Protein AF-A0A3R8V0K8-F1 (afdb_monomer)

Secondary structure (DSSP, 8-state):
-----------------------------------------------HHHHHHHHHHHHHHHHHHHHHHHHHHHHHHHHHHHHHHHHHHHHHHHHHHHHHHHHHHHHHHHHHHHHHHHHHHHHHHHHHHHHHHHHHHHHHHH-TTHHHHHHH-GGGHHHHHHHHHHHHHHHHHHHHHHHHHHHHHHHHHHHHHHHHHHHHHHHHHHHHHHHHHHHHHHHHHHHHHHHHHHHHHHHHHHHHHHHHHHHHHHHHHHHHHHHHHHHHHHHHHHHHHHHHHHHHHHHHHHHHHHHHTT-PPPPP-PPPPPPP-

Sequence (309 aa):
MRANAFSSRRDNECIAVQGAKSRGPMRVLALVVATALLLPAPLPAQTSKETERKLQKLRSELKGVAQERRTLEGQRGQASRQLREADEKVARTGRVLAQTETALQAETRALEEAQQRRAELEKGLKQQREELASLLQAAYRIGNHAPLKLLLSQDRVADANRSLAYHRYLQRERARRIGSLTADLTELQSLEAQITERRQALEGTRQQQKQQASELAKDRRDRAATVASLDQRYKDRSEREKALGQDAKALETLLANLRAAAARAEAERRAAARKAAVEKAAAEKAEREAAASGTKPPPRPTKVPPKVA

Structure (mmCIF, N/CA/C/O backbone):
data_AF-A0A3R8V0K8-F1
#
_entry.id   AF-A0A3R8V0K8-F1
#
loop_
_atom_site.group_PDB
_atom_site.id
_atom_site.type_symbol
_atom_site.label_atom_id
_atom_site.label_alt_id
_atom_site.label_comp_id
_atom_site.label_asym_id
_atom_site.label_entity_id
_atom_site.label_seq_id
_atom_site.pdbx_PDB_ins_code
_atom_site.Cartn_x
_atom_site.Cartn_y
_atom_site.Cartn_z
_atom_site.occupancy
_atom_site.B_iso_or_equiv
_atom_site.auth_seq_id
_atom_site.auth_comp_id
_atom_site.auth_asym_id
_atom_site.auth_atom_id
_atom_site.pdbx_PDB_model_num
ATOM 1 N N . MET A 1 1 ? -5.602 20.221 -31.451 1.00 47.91 1 MET A N 1
ATOM 2 C CA . MET A 1 1 ? -5.236 20.646 -30.084 1.00 47.91 1 MET A CA 1
ATOM 3 C C . MET A 1 1 ? -6.513 21.008 -29.343 1.00 47.91 1 MET A C 1
ATOM 5 O O . MET A 1 1 ? -7.117 22.026 -29.637 1.00 47.91 1 MET A O 1
ATOM 9 N N . ARG A 1 2 ? -6.993 20.098 -28.490 1.00 40.50 2 ARG A N 1
ATOM 10 C CA . ARG A 1 2 ? -8.171 20.280 -27.633 1.00 40.50 2 ARG A CA 1
ATOM 11 C C . ARG A 1 2 ? -7.667 20.723 -26.262 1.00 40.50 2 ARG A C 1
ATOM 13 O O . ARG A 1 2 ? -6.908 19.976 -25.656 1.00 40.50 2 ARG A O 1
ATOM 20 N N . ALA A 1 3 ? -8.081 21.894 -25.790 1.00 49.28 3 ALA A N 1
ATOM 21 C CA . ALA A 1 3 ? -7.857 22.325 -24.416 1.00 49.28 3 ALA A CA 1
ATOM 22 C C . ALA A 1 3 ? -9.215 22.613 -23.769 1.00 49.28 3 ALA A C 1
ATOM 24 O O . ALA A 1 3 ? -9.859 23.621 -24.039 1.00 49.28 3 ALA A O 1
ATOM 25 N N . ASN A 1 4 ? -9.642 21.656 -22.947 1.00 41.09 4 ASN A N 1
ATOM 26 C CA . ASN A 1 4 ? -10.623 21.840 -21.891 1.00 41.09 4 ASN A CA 1
ATOM 27 C C . ASN A 1 4 ? -9.990 22.688 -20.780 1.00 41.09 4 ASN A C 1
ATOM 29 O O . ASN A 1 4 ? -8.914 22.339 -20.301 1.00 41.09 4 ASN A O 1
ATOM 33 N N . ALA A 1 5 ? -10.688 23.717 -20.309 1.00 47.91 5 ALA A N 1
ATOM 34 C CA . ALA A 1 5 ? -10.513 24.246 -18.958 1.00 47.91 5 ALA A CA 1
ATOM 35 C C . ALA A 1 5 ? -11.853 24.826 -18.489 1.00 47.91 5 ALA A C 1
ATOM 37 O O . ALA A 1 5 ? -12.186 25.986 -18.716 1.00 47.91 5 ALA A O 1
ATOM 38 N N . PHE A 1 6 ? -12.653 23.945 -17.895 1.00 40.47 6 PHE A N 1
ATOM 39 C CA . PHE A 1 6 ? -13.917 24.241 -17.240 1.00 40.47 6 PHE A CA 1
ATOM 40 C C . PHE A 1 6 ? -13.638 24.632 -15.776 1.00 40.47 6 PHE A C 1
ATOM 42 O O . PHE A 1 6 ? -12.930 23.917 -15.074 1.00 40.47 6 PHE A O 1
ATOM 49 N N . SER A 1 7 ? -14.231 25.755 -15.360 1.00 39.44 7 SER A N 1
ATOM 50 C CA . SER A 1 7 ? -14.720 26.118 -14.016 1.00 39.44 7 SER A CA 1
ATOM 51 C C . SER A 1 7 ? -13.832 25.947 -12.767 1.00 39.44 7 SER A C 1
ATOM 53 O O . SER A 1 7 ? -13.569 24.835 -12.324 1.00 39.44 7 SER A O 1
ATOM 55 N N . SER A 1 8 ? -13.639 27.043 -12.022 1.00 41.84 8 SER A N 1
ATOM 56 C CA . SER A 1 8 ? -14.423 27.249 -10.788 1.00 41.84 8 SER A CA 1
ATOM 57 C C . SER A 1 8 ? -14.318 28.698 -10.303 1.00 41.84 8 SER A C 1
ATOM 59 O O . SER A 1 8 ? -13.387 29.088 -9.606 1.00 41.84 8 SER A O 1
ATOM 61 N N . ARG A 1 9 ? -15.341 29.468 -10.669 1.00 42.41 9 ARG A N 1
ATOM 62 C CA . ARG A 1 9 ? -15.742 30.752 -10.091 1.00 42.41 9 ARG A CA 1
ATOM 63 C C . ARG A 1 9 ? -16.408 30.456 -8.739 1.00 42.41 9 ARG A C 1
ATOM 65 O O . ARG A 1 9 ? -17.312 29.623 -8.696 1.00 42.41 9 ARG A O 1
ATOM 72 N N . ARG A 1 10 ? -15.969 31.087 -7.652 1.00 46.59 10 ARG A N 1
ATOM 73 C CA . ARG A 1 10 ? -16.726 31.159 -6.391 1.00 46.59 10 ARG A CA 1
ATOM 74 C C . ARG A 1 10 ? -16.654 32.584 -5.867 1.00 46.59 10 ARG A C 1
ATOM 76 O O . ARG A 1 10 ? -15.848 32.898 -5.001 1.00 46.59 10 ARG A O 1
ATOM 83 N N . ASP A 1 11 ? -17.517 33.398 -6.451 1.00 37.94 11 ASP A N 1
ATOM 84 C CA . ASP A 1 11 ? -18.135 34.534 -5.786 1.00 37.94 11 ASP A CA 1
ATOM 85 C C . ASP A 1 11 ? -19.389 34.005 -5.064 1.00 37.94 11 ASP A C 1
ATOM 87 O O . ASP A 1 11 ? -20.036 33.086 -5.577 1.00 37.94 11 ASP A O 1
ATOM 91 N N . ASN A 1 12 ? -19.650 34.538 -3.867 1.00 44.31 12 ASN A N 1
ATOM 92 C CA . ASN A 1 12 ? -20.907 34.602 -3.096 1.00 44.31 12 ASN A CA 1
ATOM 93 C C . ASN A 1 12 ? -20.560 34.449 -1.608 1.00 44.31 12 ASN A C 1
ATOM 95 O O . ASN A 1 12 ? -20.253 33.361 -1.130 1.00 44.31 12 ASN A O 1
ATOM 99 N N . GLU A 1 13 ? -20.306 35.542 -0.903 1.00 45.22 13 GLU A N 1
ATOM 100 C CA . GLU A 1 13 ? -21.236 36.580 -0.432 1.00 45.22 13 GLU A CA 1
ATOM 101 C C . GLU A 1 13 ? -21.625 36.367 1.031 1.00 45.22 13 GLU A C 1
ATOM 103 O O . GLU A 1 13 ? -22.148 35.342 1.466 1.00 45.22 13 GLU A O 1
ATOM 108 N N . CYS A 1 14 ? -21.290 37.416 1.770 1.00 38.12 14 CYS A N 1
ATOM 109 C CA . CYS A 1 14 ? -21.625 37.738 3.132 1.00 38.12 14 CYS A CA 1
ATOM 110 C C . CYS A 1 14 ? -23.131 37.648 3.395 1.00 38.12 14 CYS A C 1
ATOM 112 O O . CYS A 1 14 ? -23.926 38.279 2.707 1.00 38.12 14 CYS A O 1
ATOM 114 N N . ILE A 1 15 ? -23.507 36.999 4.495 1.00 43.12 15 ILE A N 1
ATOM 115 C CA . ILE A 1 15 ? -24.744 37.333 5.200 1.00 43.12 15 ILE A CA 1
ATOM 116 C C . ILE A 1 15 ? -24.348 37.806 6.592 1.00 43.12 15 ILE A C 1
ATOM 118 O O . ILE A 1 15 ? -24.035 37.028 7.491 1.00 43.12 15 ILE A O 1
ATOM 122 N N . ALA A 1 16 ? -24.326 39.129 6.724 1.00 35.66 16 ALA A N 1
ATOM 123 C CA . ALA A 1 16 ? -24.410 39.827 7.987 1.00 35.66 16 ALA A CA 1
ATOM 124 C C . ALA A 1 16 ? -25.879 39.845 8.425 1.00 35.66 16 ALA A C 1
ATOM 126 O O . ALA A 1 16 ? -26.747 40.247 7.654 1.00 35.66 16 ALA A O 1
ATOM 127 N N . VAL A 1 17 ? -26.152 39.473 9.675 1.00 41.03 17 VAL A N 1
ATOM 128 C CA . VAL A 1 17 ? -27.376 39.886 10.368 1.00 41.03 17 VAL A CA 1
ATOM 129 C C . VAL A 1 17 ? -26.967 40.513 11.693 1.00 41.03 17 VAL A C 1
ATOM 131 O O . VAL A 1 17 ? -26.536 39.847 12.632 1.00 41.03 17 VAL A O 1
ATOM 134 N N . GLN A 1 18 ? -27.063 41.839 11.709 1.00 35.78 18 GLN A N 1
ATOM 135 C CA . GLN A 1 18 ? -27.137 42.688 12.890 1.00 35.78 18 GLN A CA 1
ATOM 136 C C . GLN A 1 18 ? -28.581 42.715 13.418 1.00 35.78 18 GLN A C 1
ATOM 138 O O . GLN A 1 18 ? -29.528 42.588 12.647 1.00 35.78 18 GLN A O 1
ATOM 143 N N . GLY A 1 19 ? -28.738 42.993 14.715 1.00 34.75 19 GLY A N 1
ATOM 144 C CA . GLY A 1 19 ? -30.005 43.420 15.329 1.00 34.75 19 GLY A CA 1
ATOM 145 C C . GLY A 1 19 ? -30.086 43.014 16.802 1.00 34.75 19 GLY A C 1
ATOM 146 O O . GLY A 1 19 ? -30.449 41.890 17.106 1.00 34.75 19 GLY A O 1
ATOM 147 N N . ALA A 1 20 ? -29.532 43.815 17.719 1.00 36.44 20 ALA A N 1
ATOM 148 C CA . ALA A 1 20 ? -30.264 44.792 18.553 1.00 36.44 20 ALA A CA 1
ATOM 149 C C . ALA A 1 20 ? -30.964 44.127 19.770 1.00 36.44 20 ALA A C 1
ATOM 151 O O . ALA A 1 20 ? -31.876 43.338 19.605 1.00 36.44 20 ALA A O 1
ATOM 152 N N . LYS A 1 21 ? -30.468 44.235 21.014 1.00 38.03 21 LYS A N 1
ATOM 153 C CA . LYS A 1 21 ? -30.382 45.393 21.940 1.00 38.03 21 LYS A CA 1
ATOM 154 C C . LYS A 1 21 ? -31.712 45.720 22.651 1.00 38.03 21 LYS A C 1
ATOM 156 O O . LYS A 1 21 ? -32.529 46.444 22.106 1.00 38.03 21 LYS A O 1
ATOM 161 N N . SER A 1 22 ? -31.815 45.326 23.926 1.00 39.19 22 SER A N 1
ATOM 162 C CA . SER A 1 22 ? -32.569 46.004 25.012 1.00 39.19 22 SER A CA 1
ATOM 163 C C . SER A 1 22 ? -32.186 45.335 26.351 1.00 39.19 22 SER A C 1
ATOM 165 O O . SER A 1 22 ? -32.455 44.155 26.527 1.00 39.19 22 SER A O 1
ATOM 167 N N . ARG A 1 23 ? -31.318 45.875 27.222 1.00 39.22 23 ARG A N 1
ATOM 168 C CA . ARG A 1 23 ? -31.439 47.017 28.164 1.00 39.22 23 ARG A CA 1
ATOM 169 C C . ARG A 1 23 ? -32.596 46.937 29.186 1.00 39.22 23 ARG A C 1
ATOM 171 O O . ARG A 1 23 ? -33.632 47.537 28.953 1.00 39.22 23 ARG A O 1
ATOM 178 N N . GLY A 1 24 ? -32.282 46.325 30.342 1.00 38.12 24 GLY A N 1
ATOM 179 C CA . GLY A 1 24 ? -32.645 46.704 31.733 1.00 38.12 24 GL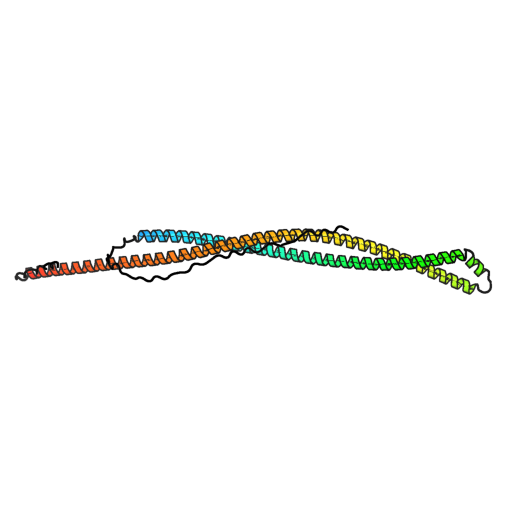Y A CA 1
ATOM 180 C C . GLY A 1 24 ? -34.117 46.613 32.182 1.00 38.12 24 GLY A C 1
ATOM 181 O O . GLY A 1 24 ? -34.979 46.411 31.338 1.00 38.12 24 GLY A O 1
ATOM 182 N N . PRO A 1 25 ? -34.446 46.827 33.483 1.00 51.69 25 PRO A N 1
ATOM 183 C CA . PRO A 1 25 ? -33.576 47.085 34.638 1.00 51.69 25 PRO A CA 1
ATOM 184 C C . PRO A 1 25 ? -33.879 46.243 35.911 1.00 51.69 25 PRO A C 1
ATOM 186 O O . PRO A 1 25 ? -34.908 45.597 36.073 1.00 51.69 25 PRO A O 1
ATOM 189 N N . MET A 1 26 ? -32.932 46.343 36.842 1.00 47.62 26 MET A N 1
ATOM 190 C CA . MET A 1 26 ? -32.982 46.113 38.290 1.00 47.62 26 MET A CA 1
ATOM 191 C C . MET A 1 26 ? -34.331 46.444 38.969 1.00 47.62 26 MET A C 1
ATOM 193 O O . MET A 1 26 ? -34.807 47.571 38.846 1.00 47.62 26 MET A O 1
ATOM 197 N N . ARG A 1 27 ? -34.869 45.526 39.791 1.00 44.75 27 ARG A N 1
ATOM 198 C CA . ARG A 1 27 ? -35.704 45.852 40.967 1.00 44.75 27 ARG A CA 1
ATOM 199 C C . ARG A 1 27 ? -35.477 44.862 42.112 1.00 44.75 27 ARG A C 1
ATOM 201 O O . ARG A 1 27 ? -35.855 43.699 42.046 1.00 44.75 27 ARG A O 1
ATOM 208 N N . VAL A 1 28 ? -34.867 45.393 43.165 1.00 42.00 28 VAL A N 1
ATOM 209 C CA . VAL A 1 28 ? -34.943 44.928 44.550 1.00 42.00 28 VAL A CA 1
ATOM 210 C C . VAL A 1 28 ? -36.328 45.300 45.086 1.00 42.00 28 VAL A C 1
ATOM 212 O O . VAL A 1 28 ? -36.711 46.462 44.968 1.00 42.00 28 VAL A O 1
ATOM 215 N N . LEU A 1 29 ? -37.052 44.362 45.702 1.00 43.50 29 LEU A N 1
ATOM 216 C CA . LEU A 1 29 ? -37.959 44.669 46.813 1.00 43.50 29 LEU A CA 1
ATOM 217 C C . LEU A 1 29 ? -38.226 43.407 47.646 1.00 43.50 29 LEU A C 1
ATOM 219 O O . LEU A 1 29 ? -38.739 42.406 47.152 1.00 43.50 29 LEU A O 1
ATOM 223 N N . ALA A 1 30 ? -37.848 43.487 48.916 1.00 37.78 30 ALA A N 1
ATOM 224 C CA . ALA A 1 30 ? -38.245 42.593 49.990 1.00 37.78 30 ALA A CA 1
ATOM 225 C C . ALA A 1 30 ? -39.734 42.772 50.339 1.00 37.78 30 ALA A C 1
ATOM 227 O O . ALA A 1 30 ? -40.210 43.899 50.254 1.00 37.78 30 ALA A O 1
ATOM 228 N N . LEU A 1 31 ? -40.418 41.715 50.805 1.00 37.16 31 LEU A N 1
ATOM 229 C CA . LEU A 1 31 ? -41.155 41.690 52.086 1.00 37.16 31 LEU A CA 1
ATOM 230 C C . LEU A 1 31 ? -41.825 40.314 52.328 1.00 37.16 31 LEU A C 1
ATOM 232 O O . LEU A 1 31 ? -42.700 39.895 51.582 1.00 37.16 31 LEU A O 1
ATOM 236 N N . VAL A 1 32 ? -41.379 39.641 53.392 1.00 43.56 32 VAL A N 1
ATOM 237 C CA . VAL A 1 32 ? -42.158 38.931 54.430 1.00 43.56 32 VAL A CA 1
ATOM 238 C C . VAL A 1 32 ? -43.537 38.362 54.054 1.00 43.56 32 VAL A C 1
ATOM 240 O O . VAL A 1 32 ? -44.495 39.121 53.996 1.00 43.56 32 VAL A O 1
ATOM 243 N N . VAL A 1 33 ? -43.673 37.025 54.044 1.00 43.28 33 VAL A N 1
ATOM 244 C CA . VAL A 1 33 ? -44.849 36.322 54.606 1.00 43.28 33 VAL A CA 1
ATOM 245 C C . VAL A 1 33 ? -44.428 34.974 55.220 1.00 43.28 33 VAL A C 1
ATOM 247 O O . VAL A 1 33 ? -43.978 34.066 54.532 1.00 43.28 33 VAL A O 1
ATOM 250 N N . ALA A 1 34 ? -44.631 34.893 56.536 1.00 42.19 34 ALA A N 1
ATOM 251 C CA . ALA A 1 34 ? -44.992 33.722 57.339 1.00 42.19 34 ALA A CA 1
ATOM 252 C C . ALA A 1 34 ? -44.055 32.500 57.386 1.00 42.19 34 ALA A C 1
ATOM 254 O O . ALA A 1 34 ? -44.262 31.467 56.755 1.00 42.19 34 ALA A O 1
ATOM 255 N N . THR A 1 35 ? -43.160 32.552 58.371 1.00 48.50 35 THR A N 1
ATOM 256 C CA . THR A 1 35 ? -43.052 31.490 59.379 1.00 48.50 35 THR A CA 1
ATOM 257 C C . THR A 1 35 ? -44.442 31.045 59.859 1.00 48.50 35 THR A C 1
ATOM 259 O O . THR A 1 35 ? -45.075 31.746 60.648 1.00 48.50 35 THR A O 1
ATOM 262 N N . ALA A 1 36 ? -44.912 29.883 59.412 1.00 37.41 36 ALA A N 1
ATOM 263 C CA . ALA A 1 36 ? -45.988 29.152 60.069 1.00 37.41 36 ALA A CA 1
ATOM 264 C C . ALA A 1 36 ? -45.897 27.656 59.738 1.00 37.41 36 ALA A C 1
ATOM 266 O O . ALA A 1 36 ? -45.815 27.264 58.579 1.00 37.41 36 ALA A O 1
ATOM 267 N N . LEU A 1 37 ? -45.976 26.852 60.798 1.00 38.09 37 LEU A N 1
ATOM 268 C CA . LEU A 1 37 ? -46.181 25.402 60.817 1.00 38.09 37 LEU A CA 1
ATOM 269 C C . LEU A 1 37 ? -44.975 24.511 60.494 1.00 38.09 37 LEU A C 1
ATOM 271 O O . LEU A 1 37 ? -44.907 23.775 59.513 1.00 38.09 37 LEU A O 1
ATOM 275 N N . LEU A 1 38 ? -44.101 24.452 61.498 1.00 41.09 38 LEU A N 1
ATOM 276 C CA . LEU A 1 38 ? -43.459 23.216 61.922 1.00 41.09 38 LEU A CA 1
ATOM 277 C C . LEU A 1 38 ? -44.550 22.193 62.323 1.00 41.09 38 LEU A C 1
ATOM 279 O O . LEU A 1 38 ? -44.935 22.102 63.487 1.00 41.09 38 LEU A O 1
ATOM 283 N N . LEU A 1 39 ? -45.086 21.450 61.352 1.00 38.25 39 LEU A N 1
ATOM 284 C CA . LEU A 1 39 ? -45.811 20.204 61.605 1.00 38.25 39 LEU A CA 1
ATOM 285 C C . LEU A 1 39 ? -44.810 19.046 61.472 1.00 38.25 39 LEU A C 1
ATOM 287 O O . LEU A 1 39 ? -44.291 18.832 60.374 1.00 38.25 39 LEU A O 1
ATOM 291 N N . PRO A 1 40 ? -44.538 18.257 62.526 1.00 42.97 40 PRO A N 1
ATOM 292 C CA . PRO A 1 40 ? -43.901 16.963 62.357 1.00 42.97 40 PRO A CA 1
ATOM 293 C C . PRO A 1 40 ? -44.943 16.020 61.749 1.00 42.97 40 PRO A C 1
ATOM 295 O O . PRO A 1 40 ? -45.665 15.316 62.452 1.00 42.97 40 PRO A O 1
ATOM 298 N N . ALA A 1 41 ? -45.064 16.033 60.423 1.00 35.81 41 ALA A N 1
ATOM 299 C CA . ALA A 1 41 ? -45.759 14.966 59.724 1.00 35.81 41 ALA A CA 1
ATOM 300 C C . ALA A 1 41 ? -44.951 13.669 59.934 1.00 35.81 41 ALA A C 1
ATOM 302 O O . ALA A 1 41 ? -43.745 13.665 59.661 1.00 35.81 41 ALA A O 1
ATOM 303 N N . PRO A 1 42 ? -45.557 12.567 60.414 1.00 44.44 42 PRO A N 1
ATOM 304 C CA . PRO A 1 42 ? -44.893 11.277 60.392 1.00 44.44 42 PRO A CA 1
ATOM 305 C C . PRO A 1 42 ? -44.698 10.918 58.921 1.00 44.44 42 PRO A C 1
ATOM 307 O O . PRO A 1 42 ? -45.657 10.616 58.211 1.00 44.44 42 PRO A O 1
ATOM 310 N N . LEU A 1 43 ? -43.455 11.007 58.448 1.00 44.41 43 LEU A N 1
ATOM 311 C CA . LEU A 1 43 ? -43.072 10.476 57.148 1.00 44.41 43 LEU A CA 1
ATOM 312 C C . LEU A 1 43 ? -43.587 9.029 57.087 1.00 44.41 43 LEU A C 1
ATOM 314 O O . LEU A 1 43 ? -43.234 8.245 57.975 1.00 44.41 43 LEU A O 1
ATOM 318 N N . PRO A 1 44 ? -44.438 8.659 56.111 1.00 43.06 44 PRO A N 1
ATOM 319 C CA . PRO A 1 44 ? -44.866 7.280 55.967 1.00 43.06 44 PRO A CA 1
ATOM 320 C C . PRO A 1 44 ? -43.619 6.406 55.876 1.00 43.06 44 PRO A C 1
ATOM 322 O O . PRO A 1 44 ? -42.758 6.608 55.017 1.00 43.06 44 PRO A O 1
ATOM 325 N N . ALA A 1 45 ? -43.504 5.469 56.815 1.00 48.03 45 ALA A N 1
ATOM 326 C CA . ALA A 1 45 ? -42.454 4.473 56.834 1.00 48.03 45 ALA A CA 1
ATOM 327 C C . ALA A 1 45 ? -42.516 3.700 55.511 1.00 48.03 45 ALA A C 1
ATOM 329 O O . ALA A 1 45 ? -43.328 2.786 55.368 1.00 48.03 45 ALA A O 1
ATOM 330 N N . GLN A 1 46 ? -41.683 4.072 54.530 1.00 55.03 46 GLN A N 1
ATOM 331 C CA . GLN A 1 46 ? -41.438 3.203 53.386 1.00 55.03 46 GLN A CA 1
ATOM 332 C C . GLN A 1 46 ? -40.965 1.877 53.962 1.00 55.03 46 GLN A C 1
ATOM 334 O O . GLN A 1 46 ? -39.962 1.808 54.680 1.00 55.03 46 GLN A O 1
ATOM 339 N N . THR A 1 47 ? -41.775 0.846 53.758 1.00 61.94 47 THR A N 1
ATOM 340 C CA . THR A 1 47 ? -41.578 -0.422 54.445 1.00 61.94 47 THR A CA 1
ATOM 341 C C . THR A 1 47 ? -40.243 -1.010 53.995 1.00 61.94 47 THR A C 1
ATOM 343 O O . THR A 1 47 ? -39.923 -1.020 52.808 1.00 61.94 47 THR A O 1
ATOM 346 N N . SER A 1 48 ? -39.437 -1.510 54.935 1.00 72.62 48 SER A N 1
ATOM 347 C CA . SER A 1 48 ? -38.126 -2.123 54.653 1.00 72.62 48 SER A CA 1
ATOM 348 C C . SER A 1 48 ? -38.176 -3.157 53.516 1.00 72.62 48 SER A C 1
ATOM 350 O O . SER A 1 48 ? -37.241 -3.257 52.722 1.00 72.62 48 SER A O 1
ATOM 352 N N . LYS A 1 49 ? -39.311 -3.856 53.384 1.00 81.19 49 LYS A N 1
ATOM 353 C CA . LYS A 1 49 ? -39.616 -4.809 52.308 1.00 81.19 49 LYS A CA 1
ATOM 354 C C . LYS A 1 49 ? -39.633 -4.184 50.906 1.00 81.19 49 LYS A C 1
ATOM 356 O O . LYS A 1 49 ? -39.221 -4.837 49.949 1.00 81.19 49 LYS A O 1
ATOM 361 N N . GLU A 1 50 ? -40.102 -2.950 50.739 1.00 83.12 50 GLU A N 1
ATOM 362 C CA . GLU A 1 50 ? -40.083 -2.264 49.438 1.00 83.12 50 GLU A CA 1
ATOM 363 C C . GLU A 1 50 ? -38.661 -1.897 49.017 1.00 83.12 50 GLU A C 1
ATOM 365 O O . GLU A 1 50 ? -38.289 -2.093 47.857 1.00 83.12 50 GLU A O 1
ATOM 370 N N . THR A 1 51 ? -37.844 -1.428 49.960 1.00 81.75 51 THR A N 1
ATOM 371 C CA . THR A 1 51 ? -36.428 -1.121 49.728 1.00 81.75 51 THR A CA 1
ATOM 372 C C . THR A 1 51 ? -35.640 -2.387 49.376 1.00 81.75 51 THR A C 1
ATOM 374 O O . THR A 1 51 ? -34.811 -2.358 48.468 1.00 81.75 51 THR A O 1
ATOM 377 N N . GLU A 1 52 ? -35.946 -3.526 50.010 1.00 86.31 52 GLU A N 1
ATOM 378 C CA . GLU A 1 52 ? -35.342 -4.828 49.683 1.00 86.31 52 GLU A CA 1
ATOM 379 C C . GLU A 1 52 ? -35.697 -5.285 48.262 1.00 86.31 52 GLU A C 1
ATOM 381 O O . GLU A 1 52 ? -34.820 -5.715 47.509 1.00 86.31 52 GLU A O 1
ATOM 386 N N . ARG A 1 53 ? -36.963 -5.134 47.852 1.00 89.44 53 ARG A N 1
ATOM 387 C CA . ARG A 1 53 ? -37.401 -5.448 46.481 1.00 89.44 53 ARG A CA 1
ATOM 388 C C . ARG A 1 53 ? -36.720 -4.554 45.444 1.00 89.44 53 ARG A C 1
ATOM 390 O O . ARG A 1 53 ? -36.300 -5.056 44.402 1.00 89.44 53 ARG A O 1
ATOM 397 N N . LYS A 1 54 ? -36.594 -3.249 45.718 1.00 88.19 54 LYS A N 1
ATOM 398 C CA . LYS A 1 54 ? -35.870 -2.297 44.853 1.00 88.19 54 LYS A CA 1
ATOM 399 C C . LYS A 1 54 ? -34.399 -2.698 44.711 1.00 88.19 54 LYS A C 1
ATOM 401 O O . LYS A 1 54 ? -33.905 -2.772 43.591 1.00 88.19 54 LYS A O 1
ATOM 406 N N . LEU A 1 55 ? -33.739 -3.058 45.814 1.00 90.56 55 LEU A N 1
ATOM 407 C CA . LEU A 1 55 ? -32.355 -3.535 45.800 1.00 90.56 55 LEU A CA 1
ATOM 408 C C . LEU A 1 55 ? -32.190 -4.810 44.961 1.00 90.56 55 LEU A C 1
ATOM 410 O O . LEU A 1 55 ? -31.236 -4.932 44.195 1.00 90.56 55 LEU A O 1
ATOM 414 N N . GLN A 1 56 ? -33.112 -5.766 45.081 1.00 91.56 56 GLN A N 1
ATOM 415 C CA . GLN A 1 56 ? -33.039 -7.015 44.325 1.00 91.56 56 GLN A CA 1
ATOM 416 C C . GLN A 1 56 ? -33.208 -6.789 42.816 1.00 91.56 56 GLN A C 1
ATOM 418 O O . GLN A 1 56 ? -32.448 -7.364 42.033 1.00 91.56 56 GLN A O 1
ATOM 423 N N . LYS A 1 57 ? -34.138 -5.910 42.411 1.00 92.81 57 LYS A N 1
ATOM 424 C CA . LYS A 1 57 ? -34.292 -5.482 41.010 1.00 92.81 57 LYS A CA 1
ATOM 425 C C . LYS A 1 57 ? -33.015 -4.825 40.491 1.00 92.81 57 LYS A C 1
ATOM 427 O O . LYS A 1 57 ? -32.467 -5.277 39.490 1.00 92.81 57 LYS A O 1
ATOM 432 N N . LEU A 1 58 ? -32.473 -3.864 41.234 1.00 92.75 58 LEU A N 1
ATOM 433 C CA . LEU A 1 58 ? -31.254 -3.156 40.852 1.00 92.75 58 LEU A CA 1
ATOM 434 C C . LEU A 1 58 ? -30.044 -4.101 40.723 1.00 92.75 58 LEU A C 1
ATOM 436 O O . LEU A 1 58 ? -29.265 -4.004 39.782 1.00 92.75 58 LEU A O 1
ATOM 440 N N . ARG A 1 59 ? -29.914 -5.089 41.621 1.00 92.19 59 ARG A N 1
ATOM 441 C CA . ARG A 1 59 ? -28.884 -6.139 41.526 1.00 92.19 59 ARG A CA 1
ATOM 442 C C . ARG A 1 59 ? -29.055 -7.016 40.285 1.00 92.19 59 ARG A C 1
ATOM 444 O O . ARG A 1 59 ? -28.056 -7.440 39.706 1.00 92.19 59 ARG A O 1
ATOM 451 N N . SER A 1 60 ? -30.291 -7.321 39.887 1.00 94.00 60 SER A N 1
ATOM 452 C CA . SER A 1 60 ? -30.554 -8.082 38.659 1.00 94.00 60 SER A CA 1
ATOM 453 C C . SER A 1 60 ? -30.215 -7.276 37.402 1.00 94.00 60 SER A C 1
ATOM 455 O O . SER A 1 60 ? -29.555 -7.803 36.508 1.00 94.00 60 SER A O 1
ATOM 457 N N . GLU A 1 61 ? -30.550 -5.984 37.381 1.00 94.06 61 GLU A N 1
ATOM 458 C CA . GLU A 1 61 ? -30.185 -5.061 36.302 1.00 94.06 61 GLU A CA 1
ATOM 459 C C . GLU A 1 61 ? -28.667 -4.895 36.204 1.00 94.06 61 GLU A C 1
ATOM 461 O O . GLU A 1 61 ? -28.109 -5.006 35.116 1.00 94.06 61 GLU A O 1
ATOM 466 N N . LEU A 1 62 ? -27.977 -4.735 37.338 1.00 94.50 62 LEU A N 1
ATOM 467 C CA . LEU A 1 62 ? -26.518 -4.647 37.390 1.00 94.50 62 LEU A CA 1
ATOM 468 C C . LEU A 1 62 ? -25.860 -5.904 36.813 1.00 94.50 62 LEU A C 1
ATOM 470 O O . LEU A 1 62 ? -24.928 -5.793 36.022 1.00 94.50 62 LEU A O 1
ATOM 474 N N . LYS A 1 63 ? -26.363 -7.103 37.145 1.00 94.88 63 LYS A N 1
ATOM 475 C CA . LYS A 1 63 ? -25.875 -8.355 36.539 1.00 94.88 63 LYS A CA 1
ATOM 476 C C . LYS A 1 63 ? -26.088 -8.380 35.023 1.00 94.88 63 LYS A C 1
ATOM 478 O O . LYS A 1 63 ? -25.184 -8.805 34.307 1.00 94.88 63 LYS A O 1
ATOM 483 N N . GLY A 1 64 ? -27.246 -7.921 34.545 1.00 95.31 64 GLY A N 1
ATOM 484 C CA . GLY A 1 64 ? -27.540 -7.809 33.115 1.00 95.31 64 GLY A CA 1
ATOM 485 C C . GLY A 1 64 ? -26.567 -6.871 32.400 1.00 95.31 64 GLY A C 1
ATOM 486 O O . GLY A 1 64 ? -25.906 -7.280 31.448 1.00 95.31 64 GLY A O 1
ATOM 487 N N . VAL A 1 65 ? -26.394 -5.651 32.918 1.00 95.19 65 VAL A N 1
ATOM 488 C CA . VAL A 1 65 ? -25.474 -4.650 32.353 1.00 95.19 65 VAL A CA 1
ATOM 489 C C . VAL A 1 65 ? -24.020 -5.131 32.402 1.00 95.19 65 VAL A C 1
ATOM 491 O O . VAL A 1 65 ? -23.293 -4.969 31.424 1.00 95.19 65 VAL A O 1
ATOM 494 N N . ALA A 1 66 ? -23.595 -5.783 33.488 1.00 93.25 66 ALA A N 1
ATOM 495 C CA . ALA A 1 66 ? -22.248 -6.343 33.598 1.00 93.25 66 ALA A CA 1
ATOM 496 C C . ALA A 1 66 ? -21.999 -7.461 32.569 1.00 93.25 66 ALA A C 1
ATOM 498 O O . ALA A 1 66 ? -20.909 -7.551 31.996 1.00 93.25 66 ALA A O 1
ATOM 499 N N . GLN A 1 67 ? -23.002 -8.304 32.301 1.00 95.69 67 GLN A N 1
ATOM 500 C CA . GLN A 1 67 ? -22.906 -9.344 31.279 1.00 95.69 67 GLN A CA 1
ATOM 501 C C . GLN A 1 67 ? -22.857 -8.741 29.870 1.00 95.69 67 GLN A C 1
ATOM 503 O O . GLN A 1 67 ? -21.984 -9.110 29.084 1.00 95.69 67 GLN A O 1
ATOM 508 N N . GLU A 1 68 ? -23.720 -7.767 29.567 1.00 94.69 68 GLU A N 1
ATOM 509 C CA . GLU A 1 68 ? -23.672 -7.014 28.308 1.00 94.69 68 GLU A CA 1
ATOM 510 C C . GLU A 1 68 ? -22.298 -6.359 28.107 1.00 94.69 68 GLU A C 1
ATOM 512 O O . GLU A 1 68 ? -21.695 -6.500 27.042 1.00 94.69 68 GLU A O 1
ATOM 517 N N . ARG A 1 69 ? -21.741 -5.716 29.143 1.00 95.44 69 ARG A N 1
ATOM 518 C CA . ARG A 1 69 ? -20.408 -5.103 29.081 1.00 95.44 69 ARG A CA 1
ATOM 519 C C . ARG A 1 69 ? -19.329 -6.125 28.727 1.00 95.44 69 ARG A C 1
ATOM 521 O O . ARG A 1 69 ? -18.506 -5.845 27.859 1.00 95.44 69 ARG A O 1
ATOM 528 N N . ARG A 1 70 ? -19.342 -7.309 29.349 1.00 95.12 70 ARG A N 1
ATOM 529 C CA . ARG A 1 70 ? -18.394 -8.394 29.029 1.00 95.12 70 ARG A CA 1
ATOM 530 C C . ARG A 1 70 ? -18.529 -8.864 27.582 1.00 95.12 70 ARG A C 1
ATOM 532 O O . ARG A 1 70 ? -17.519 -9.081 26.918 1.00 95.12 70 ARG A O 1
ATOM 539 N N . THR A 1 71 ? -19.755 -8.986 27.071 1.00 96.12 71 THR A N 1
ATOM 540 C CA . THR A 1 71 ? -19.966 -9.354 25.661 1.00 96.12 71 THR A CA 1
ATOM 541 C C . THR A 1 71 ? -19.449 -8.279 24.703 1.00 96.12 71 THR A C 1
ATOM 543 O O . THR A 1 71 ? -18.754 -8.610 23.743 1.00 96.12 71 THR A O 1
ATOM 546 N N . LEU A 1 72 ? -19.694 -6.997 25.000 1.00 96.12 72 LEU A N 1
ATOM 547 C CA . LEU A 1 72 ? -19.172 -5.870 24.223 1.00 96.12 72 LEU A CA 1
ATOM 548 C C . LEU A 1 72 ? -17.643 -5.808 24.265 1.00 96.12 72 LEU A C 1
ATOM 550 O O . LEU A 1 72 ? -17.017 -5.531 23.249 1.00 96.12 72 LEU A O 1
ATOM 554 N N . GLU A 1 73 ? -17.030 -6.102 25.411 1.00 95.00 73 GLU A N 1
ATOM 555 C CA . GLU A 1 73 ? -15.575 -6.180 25.554 1.00 95.00 73 GLU A CA 1
ATOM 556 C C . GLU A 1 73 ? -14.972 -7.274 24.662 1.00 95.00 73 GLU A C 1
ATOM 558 O O . GLU A 1 73 ? -13.998 -7.023 23.948 1.00 95.00 73 GLU A O 1
ATOM 563 N N . GLY A 1 74 ? -15.597 -8.456 24.624 1.00 96.62 74 GLY A N 1
ATOM 564 C CA . GLY A 1 74 ? -15.211 -9.537 23.714 1.00 96.62 74 GLY A CA 1
ATOM 565 C C . GLY A 1 74 ? -15.339 -9.144 22.238 1.00 96.62 74 GLY A C 1
ATOM 566 O O . GLY A 1 74 ? -14.388 -9.309 21.470 1.00 96.62 74 GLY A O 1
ATOM 567 N N . GLN A 1 75 ? -16.479 -8.559 21.852 1.00 95.88 75 GLN A N 1
ATOM 568 C CA . GLN A 1 75 ? -16.734 -8.085 20.485 1.00 95.88 75 GLN A CA 1
ATOM 569 C C . GLN A 1 75 ? -15.737 -7.004 20.059 1.00 95.88 75 GLN A C 1
ATOM 571 O O . GLN A 1 75 ? -15.173 -7.075 18.970 1.00 95.88 75 GLN A O 1
ATOM 576 N N . ARG A 1 76 ? -15.458 -6.035 20.933 1.00 95.88 76 ARG A N 1
ATOM 577 C CA . ARG A 1 76 ? -14.466 -4.974 20.723 1.00 95.88 76 ARG A CA 1
ATOM 578 C C . ARG A 1 76 ? -13.064 -5.550 20.541 1.00 95.88 76 ARG A C 1
ATOM 580 O O . ARG A 1 76 ? -12.356 -5.158 19.617 1.00 95.88 76 ARG A O 1
ATOM 587 N N . GLY A 1 77 ? -12.671 -6.515 21.374 1.00 96.31 77 GLY A N 1
ATOM 588 C CA . GLY A 1 77 ? -11.385 -7.203 21.243 1.00 96.31 77 GLY A CA 1
ATOM 589 C C . GLY A 1 77 ? -11.257 -7.986 19.931 1.00 96.31 77 GLY A C 1
ATOM 590 O O . GLY A 1 77 ? -10.184 -8.028 19.329 1.00 96.31 77 GLY A O 1
ATOM 591 N N . GLN A 1 78 ? -12.341 -8.595 19.449 1.00 96.19 78 GLN A N 1
ATOM 592 C CA . GLN A 1 78 ? -12.367 -9.251 18.140 1.00 96.19 78 GLN A CA 1
ATOM 593 C C . GLN A 1 78 ? -12.310 -8.240 16.986 1.00 96.19 78 GLN A C 1
ATOM 595 O O . GLN A 1 78 ? -11.479 -8.391 16.092 1.00 96.19 78 GLN A O 1
ATOM 600 N N . ALA A 1 79 ? -13.124 -7.185 17.029 1.00 95.88 79 ALA A N 1
ATOM 601 C CA . ALA A 1 79 ? -13.158 -6.141 16.008 1.00 95.88 79 ALA A CA 1
ATOM 602 C C . ALA A 1 79 ? -11.818 -5.390 15.905 1.00 95.88 79 ALA A C 1
ATOM 604 O O . ALA A 1 79 ? -11.345 -5.113 14.807 1.00 95.88 79 ALA A O 1
ATOM 605 N N . SER A 1 80 ? -11.151 -5.131 17.034 1.00 95.62 80 SER A N 1
ATOM 606 C CA . SER A 1 80 ? -9.815 -4.523 17.064 1.00 95.62 80 SER A CA 1
ATOM 607 C C . SER A 1 80 ? -8.753 -5.419 16.413 1.00 95.62 80 SER A C 1
ATOM 609 O O . SER A 1 80 ? -7.937 -4.933 15.628 1.00 95.62 80 SER A O 1
ATOM 611 N N . ARG A 1 81 ? -8.794 -6.738 16.655 1.00 96.88 81 ARG A N 1
ATOM 612 C CA . ARG A 1 81 ? -7.917 -7.703 15.965 1.00 96.88 81 ARG A CA 1
ATOM 613 C C . ARG A 1 81 ? -8.168 -7.715 14.458 1.00 96.88 81 ARG A C 1
ATOM 615 O O . ARG A 1 81 ? -7.225 -7.606 13.682 1.00 96.88 81 ARG A O 1
ATOM 622 N N . GLN A 1 82 ? -9.433 -7.746 14.050 1.00 94.75 82 GLN A N 1
ATOM 623 C CA . GLN A 1 82 ? -9.823 -7.681 12.641 1.00 94.75 82 GLN A CA 1
ATOM 624 C C . GLN A 1 82 ? -9.408 -6.365 11.968 1.00 94.75 82 GLN A C 1
ATOM 626 O O . GLN A 1 82 ? -9.057 -6.370 10.786 1.00 94.75 82 GLN A O 1
ATOM 631 N N . LEU A 1 83 ? -9.453 -5.237 12.683 1.00 97.06 83 LEU A N 1
ATOM 632 C CA . LEU A 1 83 ? -8.961 -3.954 12.183 1.00 97.06 83 LEU A CA 1
ATOM 633 C C . LEU A 1 83 ? -7.446 -3.998 11.971 1.00 97.06 83 LEU A C 1
ATOM 635 O O . LEU A 1 83 ? -6.978 -3.626 10.901 1.00 97.06 83 LEU A O 1
ATOM 639 N N . ARG A 1 84 ? -6.693 -4.536 12.936 1.00 97.12 84 ARG A N 1
ATOM 640 C CA . ARG A 1 84 ? -5.238 -4.696 12.817 1.00 97.12 84 ARG A CA 1
ATOM 641 C C . ARG A 1 84 ? -4.848 -5.580 11.632 1.00 97.12 84 ARG A C 1
ATOM 643 O O . ARG A 1 84 ? -3.948 -5.229 10.878 1.00 97.12 84 ARG A O 1
ATOM 650 N N . GLU A 1 85 ? -5.544 -6.694 11.421 1.00 95.62 85 GLU A N 1
ATOM 651 C CA . GLU A 1 85 ? -5.327 -7.547 10.246 1.00 95.62 85 GLU A CA 1
ATOM 652 C C . GLU A 1 85 ? -5.596 -6.800 8.930 1.00 95.62 85 GLU A C 1
ATOM 654 O O . GLU A 1 85 ? -4.857 -6.970 7.958 1.00 95.62 85 GLU A O 1
ATOM 659 N N . ALA A 1 86 ? -6.638 -5.963 8.885 1.00 95.06 86 ALA A N 1
ATOM 660 C CA . ALA A 1 86 ? -6.930 -5.130 7.720 1.00 95.06 86 ALA A CA 1
ATOM 661 C C . ALA A 1 86 ? -5.837 -4.071 7.496 1.00 95.06 86 ALA A C 1
ATOM 663 O O . ALA A 1 86 ? -5.367 -3.921 6.369 1.00 95.06 86 ALA A O 1
ATOM 664 N N . ASP A 1 87 ? -5.370 -3.406 8.556 1.00 95.44 87 ASP A N 1
ATOM 665 C CA . ASP A 1 87 ? -4.259 -2.450 8.499 1.00 95.44 87 ASP A CA 1
ATOM 666 C C . ASP A 1 87 ? -2.981 -3.107 7.954 1.00 95.44 87 ASP A C 1
ATOM 668 O O . ASP A 1 87 ? -2.313 -2.557 7.077 1.00 95.44 87 ASP A O 1
ATOM 672 N N . GLU A 1 88 ? -2.660 -4.320 8.407 1.00 96.88 88 GLU A N 1
ATOM 673 C CA . GLU A 1 88 ? -1.503 -5.068 7.914 1.00 96.88 88 GLU A CA 1
ATOM 674 C C . GLU A 1 88 ? -1.641 -5.471 6.439 1.00 96.88 88 GLU A C 1
ATOM 676 O O . GLU A 1 88 ? -0.647 -5.473 5.708 1.00 96.88 88 GLU A O 1
ATOM 681 N N . LYS A 1 89 ? -2.848 -5.823 5.980 1.00 95.19 89 LYS A N 1
ATOM 682 C CA . LYS A 1 89 ? -3.115 -6.121 4.562 1.00 95.19 89 LYS A CA 1
ATOM 683 C C . LYS A 1 89 ? -2.980 -4.873 3.691 1.00 95.19 89 LYS A C 1
ATOM 685 O O . LYS A 1 89 ? -2.341 -4.938 2.640 1.00 95.19 89 LYS A O 1
ATOM 690 N N . VAL A 1 90 ? -3.511 -3.735 4.142 1.00 95.94 90 VAL A N 1
ATOM 691 C CA . VAL A 1 90 ? -3.354 -2.439 3.462 1.00 95.94 90 VAL A CA 1
ATOM 692 C C . VAL A 1 90 ? -1.875 -2.065 3.377 1.00 95.94 90 VAL A C 1
ATOM 694 O O . VAL A 1 90 ? -1.387 -1.739 2.298 1.00 95.94 90 VAL A O 1
ATOM 697 N N . ALA A 1 91 ? -1.132 -2.182 4.481 1.00 95.50 91 ALA A N 1
ATOM 698 C CA . ALA A 1 91 ? 0.294 -1.869 4.512 1.00 95.50 91 ALA A CA 1
ATOM 699 C C . ALA A 1 91 ? 1.111 -2.777 3.579 1.00 95.50 91 ALA A C 1
ATOM 701 O O . ALA A 1 91 ? 1.974 -2.290 2.850 1.00 95.50 91 ALA A O 1
ATOM 702 N N . ARG A 1 92 ? 0.833 -4.089 3.565 1.00 96.44 92 ARG A N 1
ATOM 703 C CA . ARG A 1 92 ? 1.476 -5.036 2.638 1.00 96.44 92 ARG A CA 1
ATOM 704 C C . ARG A 1 92 ? 1.195 -4.676 1.180 1.00 96.44 92 ARG A C 1
ATOM 706 O O . ARG A 1 92 ? 2.139 -4.559 0.405 1.00 96.44 92 ARG A O 1
ATOM 713 N N . THR A 1 93 ? -0.066 -4.426 0.835 1.00 95.75 93 THR A N 1
ATOM 714 C CA . THR A 1 93 ? -0.470 -4.047 -0.531 1.00 95.75 93 THR A CA 1
ATOM 715 C C . THR A 1 93 ? 0.175 -2.727 -0.954 1.00 95.75 93 THR A C 1
ATOM 717 O O . THR A 1 93 ? 0.683 -2.620 -2.065 1.00 95.75 93 THR A O 1
ATOM 720 N N . GLY A 1 94 ? 0.254 -1.747 -0.048 1.00 95.06 94 GLY A N 1
ATOM 721 C CA . GLY A 1 94 ? 0.939 -0.477 -0.296 1.00 95.06 94 GLY A CA 1
ATOM 722 C C . GLY A 1 94 ? 2.438 -0.638 -0.573 1.00 95.06 94 GLY A C 1
ATOM 723 O O . GLY A 1 94 ? 2.963 0.007 -1.478 1.00 95.06 94 GLY A O 1
ATOM 724 N N . ARG A 1 95 ? 3.134 -1.533 0.144 1.00 96.88 95 ARG A N 1
ATOM 725 C CA . ARG A 1 95 ? 4.554 -1.835 -0.127 1.00 96.88 95 ARG A CA 1
ATOM 726 C C . ARG A 1 95 ? 4.750 -2.496 -1.488 1.00 96.88 95 ARG A C 1
ATOM 728 O O . ARG A 1 95 ? 5.657 -2.113 -2.218 1.00 96.88 95 ARG A O 1
ATOM 735 N N . VAL A 1 96 ? 3.904 -3.466 -1.827 1.00 96.31 96 VAL A N 1
ATOM 736 C CA . VAL A 1 96 ? 3.959 -4.167 -3.119 1.00 96.31 96 VAL A CA 1
ATOM 737 C C . VAL A 1 96 ? 3.668 -3.201 -4.277 1.00 96.31 96 VAL A C 1
ATOM 739 O O . VAL A 1 96 ? 4.348 -3.243 -5.304 1.00 96.31 96 VAL A O 1
ATOM 742 N N . LEU A 1 97 ? 2.734 -2.266 -4.087 1.00 97.25 97 LEU A N 1
ATOM 743 C CA . LEU A 1 97 ? 2.471 -1.197 -5.048 1.00 97.25 97 LEU A CA 1
ATOM 744 C C . LEU A 1 97 ? 3.699 -0.298 -5.250 1.00 97.25 97 LEU A C 1
ATOM 746 O O . LEU A 1 97 ? 4.095 -0.059 -6.386 1.00 97.25 97 LEU A O 1
ATOM 750 N N . ALA A 1 98 ? 4.351 0.137 -4.169 1.00 96.81 98 ALA A N 1
ATOM 751 C CA . ALA A 1 98 ? 5.562 0.957 -4.252 1.00 96.81 98 ALA A CA 1
ATOM 752 C C . ALA A 1 98 ? 6.737 0.228 -4.936 1.00 96.81 98 ALA A C 1
ATOM 754 O O . ALA A 1 98 ? 7.496 0.837 -5.694 1.00 96.81 98 ALA A O 1
ATOM 755 N N . GLN A 1 99 ? 6.878 -1.083 -4.713 1.00 97.50 99 GLN A N 1
ATOM 756 C CA . GLN A 1 99 ? 7.857 -1.915 -5.424 1.00 97.50 99 GLN A CA 1
ATOM 757 C C . GLN A 1 99 ? 7.551 -1.978 -6.924 1.00 97.50 99 GLN A C 1
ATOM 759 O O . GLN A 1 99 ? 8.451 -1.807 -7.743 1.00 97.50 99 GLN A O 1
ATOM 764 N N . THR A 1 100 ? 6.278 -2.154 -7.284 1.00 97.25 100 THR A N 1
ATOM 765 C CA . THR A 1 100 ? 5.827 -2.194 -8.684 1.00 97.25 100 THR A CA 1
ATOM 766 C C . THR A 1 100 ? 6.033 -0.844 -9.376 1.00 97.25 100 THR A C 1
ATOM 768 O O . THR A 1 100 ? 6.482 -0.798 -10.518 1.00 97.25 100 THR A O 1
ATOM 771 N N . GLU A 1 101 ? 5.774 0.271 -8.686 1.00 95.88 101 GLU A N 1
ATOM 772 C CA . GLU A 1 101 ? 6.035 1.618 -9.208 1.00 95.88 101 GLU A CA 1
ATOM 773 C C . GLU A 1 101 ? 7.536 1.881 -9.399 1.00 95.88 101 GLU A C 1
ATOM 775 O O . GLU A 1 101 ? 7.932 2.422 -10.431 1.00 95.88 101 GLU A O 1
ATOM 780 N N . THR A 1 102 ? 8.382 1.427 -8.468 1.00 98.06 102 THR A N 1
ATOM 781 C CA . THR A 1 102 ? 9.847 1.480 -8.623 1.00 98.06 102 THR A CA 1
ATOM 782 C C . THR A 1 102 ? 10.318 0.656 -9.829 1.00 98.06 102 THR A C 1
ATOM 784 O O . THR A 1 102 ? 11.128 1.137 -10.620 1.00 98.06 102 THR A O 1
ATOM 787 N N . ALA A 1 103 ? 9.786 -0.557 -10.016 1.00 96.62 103 ALA A N 1
ATOM 788 C CA . ALA A 1 103 ? 10.107 -1.399 -11.171 1.00 96.62 103 ALA A CA 1
ATOM 789 C C . ALA A 1 103 ? 9.683 -0.738 -12.495 1.00 96.62 103 ALA A C 1
ATOM 791 O O . ALA A 1 103 ? 10.457 -0.706 -13.446 1.00 96.62 103 ALA A O 1
ATOM 792 N N . LEU A 1 104 ? 8.497 -0.122 -12.537 1.00 97.31 104 LEU A N 1
ATOM 793 C CA . LEU A 1 104 ? 8.024 0.657 -13.687 1.00 97.31 104 LEU A CA 1
ATOM 794 C C . LEU A 1 104 ? 8.957 1.821 -14.036 1.00 97.31 104 LEU A C 1
ATOM 796 O O . LEU A 1 104 ? 9.214 2.072 -15.213 1.00 97.31 104 LEU A O 1
ATOM 800 N N . GLN A 1 105 ? 9.466 2.533 -13.029 1.00 97.00 105 GLN A N 1
ATOM 801 C CA . GLN A 1 105 ? 10.434 3.610 -13.242 1.00 97.00 105 GLN A CA 1
ATOM 802 C C . GLN A 1 105 ? 11.760 3.078 -13.793 1.00 97.00 105 GLN A C 1
ATOM 804 O O . GLN A 1 105 ? 12.319 3.690 -14.701 1.00 97.00 105 GLN A O 1
ATOM 809 N N . ALA A 1 106 ? 12.243 1.940 -13.288 1.00 96.94 106 ALA A N 1
ATOM 810 C CA . ALA A 1 106 ? 13.453 1.298 -13.794 1.00 96.94 106 ALA A CA 1
ATOM 811 C C . ALA A 1 106 ? 13.300 0.869 -15.263 1.00 96.94 106 ALA A C 1
ATOM 813 O O . ALA A 1 106 ? 14.145 1.217 -16.082 1.00 96.94 106 ALA A O 1
ATOM 814 N N . GLU A 1 107 ? 12.192 0.212 -15.621 1.00 96.00 107 GLU A N 1
ATOM 815 C CA . GLU A 1 107 ? 11.905 -0.181 -17.011 1.00 96.00 107 GLU A CA 1
ATOM 816 C C . GLU A 1 107 ? 11.721 1.036 -17.933 1.00 96.00 107 GLU A C 1
ATOM 818 O O . GLU A 1 107 ? 12.110 1.012 -19.098 1.00 96.00 107 GLU A O 1
ATOM 823 N N . THR A 1 108 ? 11.167 2.140 -17.420 1.00 94.75 108 THR A N 1
ATOM 824 C CA . THR A 1 108 ? 11.045 3.391 -18.189 1.00 94.75 108 THR A CA 1
ATOM 825 C C . THR A 1 108 ? 12.417 3.981 -18.508 1.00 94.75 108 THR A C 1
ATOM 827 O O . THR A 1 108 ? 12.665 4.335 -19.657 1.00 94.75 108 THR A O 1
ATOM 830 N N . ARG A 1 109 ? 13.331 4.014 -17.530 1.00 97.31 109 ARG A N 1
ATOM 831 C CA . ARG A 1 109 ? 14.717 4.457 -17.751 1.00 97.31 109 ARG A CA 1
ATOM 832 C C . ARG A 1 109 ? 15.464 3.531 -18.707 1.00 97.31 109 ARG A C 1
ATOM 834 O O . ARG A 1 109 ? 16.119 4.014 -19.620 1.00 97.31 109 ARG A O 1
ATOM 841 N N . ALA A 1 110 ? 15.315 2.215 -18.548 1.00 94.69 110 ALA A N 1
ATOM 842 C CA . ALA A 1 110 ? 15.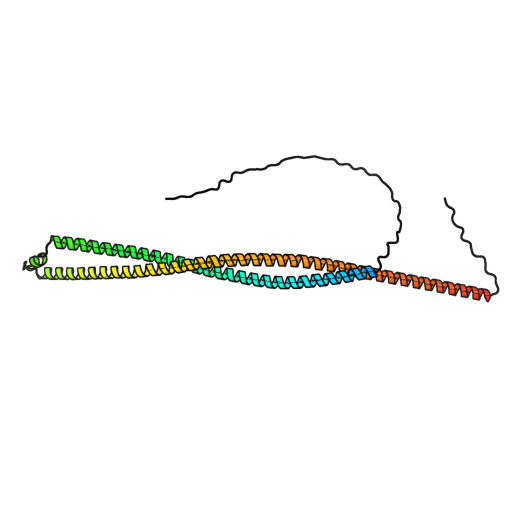926 1.238 -19.446 1.00 94.69 110 ALA A CA 1
ATOM 843 C C . ALA A 1 110 ? 15.452 1.422 -20.899 1.00 94.69 110 ALA A C 1
ATOM 845 O O . ALA A 1 110 ? 16.252 1.313 -21.828 1.00 94.69 110 ALA A O 1
ATOM 846 N N . LEU A 1 111 ? 14.171 1.753 -21.103 1.00 95.38 111 LEU A N 1
ATOM 847 C CA . LEU A 1 111 ? 13.635 2.064 -22.427 1.00 95.38 111 LEU A CA 1
ATOM 848 C C . LEU A 1 111 ? 14.239 3.349 -23.007 1.00 95.38 111 LEU A C 1
ATOM 850 O O . LEU A 1 111 ? 14.598 3.373 -24.179 1.00 95.38 111 LEU A O 1
ATOM 854 N N . GLU A 1 112 ? 14.351 4.409 -22.205 1.00 95.75 112 GLU A N 1
ATOM 855 C CA . GLU A 1 112 ? 14.968 5.672 -22.631 1.00 95.75 112 GLU A CA 1
ATOM 856 C C . GLU A 1 112 ? 16.442 5.473 -23.016 1.00 95.75 112 GLU A C 1
ATOM 858 O O . GLU A 1 112 ? 16.877 5.947 -24.065 1.00 95.75 112 GLU A O 1
ATOM 863 N N . GLU A 1 113 ? 17.199 4.715 -22.219 1.00 95.94 113 GLU A N 1
ATOM 864 C CA . GLU A 1 113 ? 18.588 4.355 -22.521 1.00 95.94 113 GLU A CA 1
ATOM 865 C C . GLU A 1 113 ? 18.700 3.519 -23.804 1.00 95.94 113 GLU A C 1
ATOM 867 O O . GLU A 1 113 ? 19.575 3.775 -24.635 1.00 95.94 113 GLU A O 1
ATOM 872 N N . ALA A 1 114 ? 17.806 2.543 -24.005 1.00 94.50 114 ALA A N 1
ATOM 873 C CA . ALA A 1 114 ? 17.767 1.745 -25.228 1.00 94.50 114 ALA A CA 1
ATOM 874 C C . ALA A 1 114 ? 17.490 2.621 -26.462 1.00 94.50 114 ALA A C 1
ATOM 876 O O . ALA A 1 114 ? 18.213 2.530 -27.454 1.00 94.50 114 ALA A O 1
ATOM 877 N N . GLN A 1 115 ? 16.532 3.547 -26.371 1.00 93.06 115 GLN A N 1
ATOM 878 C CA . GLN A 1 115 ? 16.205 4.479 -27.454 1.00 93.06 115 GLN A CA 1
ATOM 879 C C . GLN A 1 115 ? 17.364 5.428 -27.786 1.00 93.06 115 GLN A C 1
ATOM 881 O O . GLN A 1 115 ? 17.609 5.722 -28.959 1.00 93.06 115 GLN A O 1
ATOM 886 N N . GLN A 1 116 ? 18.110 5.891 -26.778 1.00 95.81 116 GLN A N 1
ATOM 887 C CA . GLN A 1 116 ? 19.308 6.708 -26.990 1.00 95.81 116 GLN A CA 1
ATOM 888 C C . GLN A 1 116 ? 20.394 5.921 -27.730 1.00 95.81 116 GLN A C 1
ATOM 890 O O . GLN A 1 116 ? 20.886 6.381 -28.763 1.00 95.81 116 GLN A O 1
ATOM 895 N N . ARG A 1 117 ? 20.705 4.699 -27.276 1.00 94.06 117 ARG A N 1
ATOM 896 C CA . ARG A 1 117 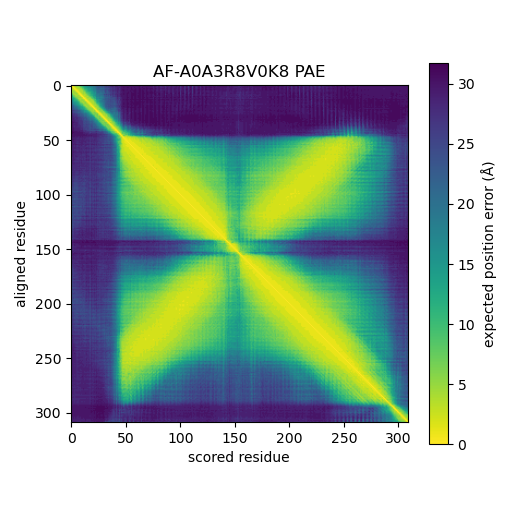? 21.670 3.814 -27.954 1.00 94.06 117 ARG A CA 1
ATOM 897 C C . ARG A 1 117 ? 21.251 3.517 -29.388 1.00 94.06 117 ARG A C 1
ATOM 899 O O . ARG A 1 117 ? 22.086 3.505 -30.291 1.00 94.06 117 ARG A O 1
ATOM 906 N N . ARG A 1 118 ? 19.952 3.330 -29.626 1.00 93.38 118 ARG A N 1
ATOM 907 C CA . ARG A 1 118 ? 19.410 3.107 -30.966 1.00 93.38 118 ARG A CA 1
ATOM 908 C C . ARG A 1 118 ? 19.685 4.298 -31.874 1.00 93.38 118 ARG A C 1
ATOM 910 O O . ARG A 1 118 ? 20.177 4.109 -32.983 1.00 93.38 118 ARG A O 1
ATOM 917 N N . ALA A 1 119 ? 19.421 5.515 -31.402 1.00 94.19 119 ALA A N 1
ATOM 918 C CA . ALA A 1 119 ? 19.687 6.731 -32.165 1.00 94.19 119 ALA A CA 1
ATOM 919 C C . ALA A 1 119 ? 21.182 6.889 -32.508 1.00 94.19 119 ALA A C 1
ATOM 921 O O . ALA A 1 119 ? 21.524 7.296 -33.623 1.00 94.19 119 ALA A O 1
ATOM 922 N N . GLU A 1 120 ? 22.079 6.528 -31.586 1.00 94.19 120 GLU A N 1
ATOM 923 C CA . GLU A 1 120 ? 23.529 6.532 -31.815 1.00 94.19 120 GLU A CA 1
ATOM 924 C C . GLU A 1 120 ? 23.954 5.510 -32.879 1.00 94.19 120 GLU A C 1
ATOM 926 O O . GLU A 1 120 ? 24.680 5.857 -33.818 1.00 94.19 120 GLU A O 1
ATOM 931 N N . LEU A 1 121 ? 23.462 4.271 -32.784 1.00 92.12 121 LEU A N 1
ATOM 932 C CA . LEU A 1 121 ? 23.732 3.214 -33.762 1.00 92.12 121 LEU A CA 1
ATOM 933 C C . LEU A 1 121 ? 23.170 3.565 -35.146 1.00 92.12 121 LEU A C 1
ATOM 935 O O . LEU A 1 121 ? 23.865 3.407 -36.152 1.00 92.12 121 LEU A O 1
ATOM 939 N N . GLU A 1 122 ? 21.950 4.105 -35.214 1.00 92.06 122 GLU A N 1
ATOM 940 C CA . GLU A 1 122 ? 21.337 4.571 -36.461 1.00 92.06 122 GLU A CA 1
ATOM 941 C C . GLU A 1 122 ? 22.146 5.710 -37.098 1.00 92.06 122 GLU A C 1
ATOM 943 O O . GLU A 1 122 ? 22.327 5.731 -38.318 1.00 92.06 122 GLU A O 1
ATOM 948 N N . LYS A 1 123 ? 22.678 6.640 -36.294 1.00 93.69 123 LYS A N 1
ATOM 949 C CA . LYS A 1 123 ? 23.565 7.707 -36.779 1.00 93.69 123 LYS A CA 1
ATOM 950 C C . LYS A 1 123 ? 24.867 7.135 -37.341 1.00 93.69 123 LYS A C 1
ATOM 952 O O . LYS A 1 123 ? 25.257 7.512 -38.445 1.00 93.69 123 LYS A O 1
ATOM 957 N N . GLY A 1 124 ? 25.505 6.204 -36.630 1.00 89.88 124 GLY A N 1
ATOM 958 C CA . GLY A 1 124 ? 26.720 5.534 -37.105 1.00 89.88 124 GLY A CA 1
ATOM 959 C C . GLY A 1 124 ? 26.486 4.757 -38.403 1.00 89.88 124 GLY A C 1
ATOM 960 O O . GLY A 1 124 ? 27.289 4.821 -39.333 1.00 89.88 124 GLY A O 1
ATOM 961 N N . LEU A 1 125 ? 25.344 4.079 -38.515 1.00 90.94 125 LEU A N 1
ATOM 962 C CA . LEU A 1 125 ? 24.960 3.338 -39.711 1.00 90.94 125 LEU A CA 1
ATOM 963 C C . LEU A 1 125 ? 24.659 4.264 -40.902 1.00 90.94 125 LEU A C 1
ATOM 965 O O . LEU A 1 125 ? 25.056 3.949 -42.025 1.00 90.94 125 LEU A O 1
ATOM 969 N N . LYS A 1 126 ? 24.021 5.421 -40.679 1.00 91.62 126 LYS A N 1
ATOM 970 C CA . LYS A 1 126 ? 23.839 6.454 -41.716 1.00 91.62 126 LYS A CA 1
ATOM 971 C C . LYS A 1 126 ? 25.180 6.978 -42.230 1.00 91.62 126 LYS A C 1
ATOM 973 O O . LYS A 1 126 ? 25.389 6.967 -43.438 1.00 91.62 126 LYS A O 1
ATOM 978 N N . GLN A 1 127 ? 26.111 7.315 -41.334 1.00 90.06 127 GLN A N 1
ATOM 979 C CA . GLN A 1 127 ? 27.457 7.771 -41.707 1.00 90.06 127 GLN A CA 1
ATOM 980 C C . GLN A 1 127 ? 28.199 6.734 -42.566 1.00 90.06 127 GLN A C 1
ATOM 982 O O . GLN A 1 127 ? 28.704 7.059 -43.637 1.00 90.06 127 GLN A O 1
ATOM 987 N N . GLN A 1 128 ? 28.192 5.458 -42.159 1.00 86.25 128 GLN A N 1
ATOM 988 C CA . GLN A 1 128 ? 28.819 4.383 -42.943 1.00 86.25 128 GLN A CA 1
ATOM 989 C C . GLN A 1 128 ? 28.191 4.230 -44.339 1.00 86.25 128 GLN A C 1
ATOM 991 O O . GLN A 1 128 ? 28.902 3.982 -45.316 1.00 86.25 128 GLN A O 1
ATOM 996 N N . ARG A 1 129 ? 26.866 4.393 -44.455 1.00 86.94 129 ARG A N 1
ATOM 997 C CA . ARG A 1 129 ? 26.148 4.326 -45.739 1.00 86.94 129 ARG A CA 1
ATOM 998 C C . ARG A 1 129 ? 26.459 5.513 -46.649 1.00 86.94 129 ARG A C 1
ATOM 1000 O O . ARG A 1 129 ? 26.648 5.304 -47.844 1.00 86.94 129 ARG A O 1
ATOM 1007 N N . GLU A 1 130 ? 26.530 6.725 -46.109 1.00 89.12 130 GLU A N 1
ATOM 1008 C CA . GLU A 1 130 ? 26.876 7.938 -46.865 1.00 89.12 130 GLU A CA 1
ATOM 1009 C C . GLU A 1 130 ? 28.306 7.867 -47.414 1.00 89.12 130 GLU A C 1
ATOM 1011 O O . GLU A 1 130 ? 28.537 8.116 -48.600 1.00 89.12 130 GLU A O 1
ATOM 1016 N N . GLU A 1 131 ? 29.260 7.434 -46.587 1.00 85.19 131 GLU A N 1
ATOM 1017 C CA . GLU A 1 131 ? 30.635 7.212 -47.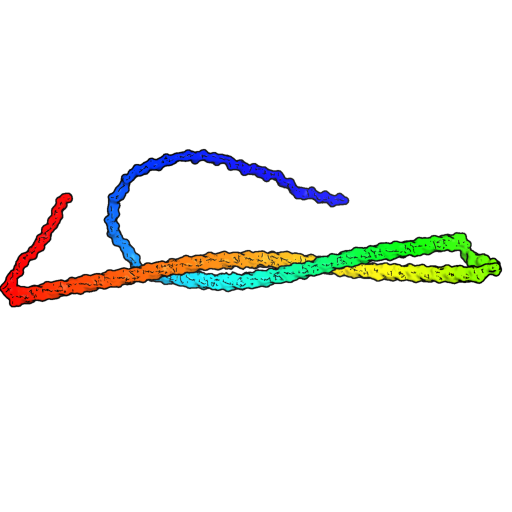029 1.00 85.19 131 GLU A CA 1
ATOM 1018 C C . GLU A 1 131 ? 30.707 6.155 -48.141 1.00 85.19 131 GLU A C 1
ATOM 1020 O O . GLU A 1 131 ? 31.360 6.384 -49.160 1.00 85.19 131 GLU A O 1
ATOM 1025 N N . LEU A 1 132 ? 29.996 5.028 -48.010 1.00 82.88 132 LEU A N 1
ATOM 1026 C CA . LEU A 1 132 ? 29.927 4.021 -49.076 1.00 82.88 132 LEU A CA 1
ATOM 1027 C C . LEU A 1 132 ? 29.303 4.565 -50.363 1.00 82.88 132 LEU A C 1
ATOM 1029 O O . LEU A 1 132 ? 29.816 4.285 -51.446 1.00 82.88 132 LEU A O 1
ATOM 1033 N N . ALA A 1 133 ? 28.229 5.348 -50.263 1.00 84.38 133 ALA A N 1
ATOM 1034 C CA . ALA A 1 133 ? 27.585 5.955 -51.421 1.00 84.38 133 ALA A CA 1
ATOM 1035 C C . ALA A 1 133 ? 28.552 6.886 -52.170 1.00 84.38 133 ALA A C 1
ATOM 1037 O O . ALA A 1 133 ? 28.680 6.784 -53.391 1.00 84.38 133 ALA A O 1
ATOM 1038 N N . SER A 1 134 ? 29.298 7.727 -51.443 1.00 83.88 134 SER A N 1
ATOM 1039 C CA . SER A 1 134 ? 30.307 8.612 -52.040 1.00 83.88 134 SER A CA 1
ATOM 1040 C C . SER A 1 134 ? 31.428 7.838 -52.745 1.00 83.88 134 SER A C 1
ATOM 1042 O O . SER A 1 134 ? 31.826 8.197 -53.855 1.00 83.88 134 SER A O 1
ATOM 1044 N N . LEU A 1 135 ? 31.890 6.731 -52.152 1.00 77.38 135 LEU A N 1
ATOM 1045 C CA . LEU A 1 135 ? 32.935 5.884 -52.724 1.00 77.38 135 LEU A CA 1
ATOM 1046 C C . LEU A 1 135 ? 32.452 5.160 -53.982 1.00 77.38 135 LEU A C 1
ATOM 1048 O O . LEU A 1 135 ? 33.183 5.106 -54.968 1.00 77.38 135 LEU A O 1
ATOM 1052 N N . LEU A 1 136 ? 31.222 4.643 -53.976 1.00 79.75 136 LEU A N 1
ATOM 1053 C CA . LEU A 1 136 ? 30.611 4.024 -55.153 1.00 79.75 136 LEU A CA 1
ATOM 1054 C C . LEU A 1 136 ? 30.437 5.038 -56.286 1.00 79.75 136 LEU A C 1
ATOM 1056 O O . LEU A 1 136 ? 30.736 4.729 -57.438 1.00 79.75 136 LEU A O 1
ATOM 1060 N N . GLN A 1 137 ? 30.022 6.264 -55.966 1.00 82.00 137 GLN A N 1
ATOM 1061 C CA . GLN A 1 137 ? 29.869 7.329 -56.952 1.00 82.00 137 GLN A CA 1
ATOM 1062 C C . GLN A 1 137 ? 31.220 7.770 -57.537 1.00 82.00 137 GLN A C 1
ATOM 1064 O O . GLN A 1 137 ? 31.323 7.995 -58.744 1.00 82.00 137 GLN A O 1
ATOM 1069 N N . ALA A 1 138 ? 32.270 7.847 -56.713 1.00 78.25 138 ALA A N 1
ATOM 1070 C CA . ALA A 1 138 ? 33.632 8.108 -57.170 1.00 78.25 138 ALA A CA 1
ATOM 1071 C C . ALA A 1 138 ? 34.163 6.968 -58.055 1.00 78.25 138 ALA A C 1
ATOM 1073 O O . ALA A 1 138 ? 34.660 7.226 -59.149 1.00 78.25 138 ALA A O 1
ATOM 1074 N N . ALA A 1 139 ? 33.995 5.711 -57.635 1.00 70.31 139 ALA A N 1
ATOM 1075 C CA . ALA A 1 139 ? 34.401 4.541 -58.412 1.00 70.31 139 ALA A CA 1
ATOM 1076 C C . ALA A 1 139 ? 33.684 4.478 -59.772 1.00 70.31 139 ALA A C 1
ATOM 1078 O O . ALA A 1 139 ? 34.320 4.237 -60.797 1.00 70.31 139 ALA A O 1
ATOM 1079 N N . TYR A 1 140 ? 32.382 4.775 -59.800 1.00 72.44 140 TYR A N 1
ATOM 1080 C CA . TYR A 1 140 ? 31.593 4.830 -61.030 1.00 72.44 140 TYR A CA 1
ATOM 1081 C C . TYR A 1 140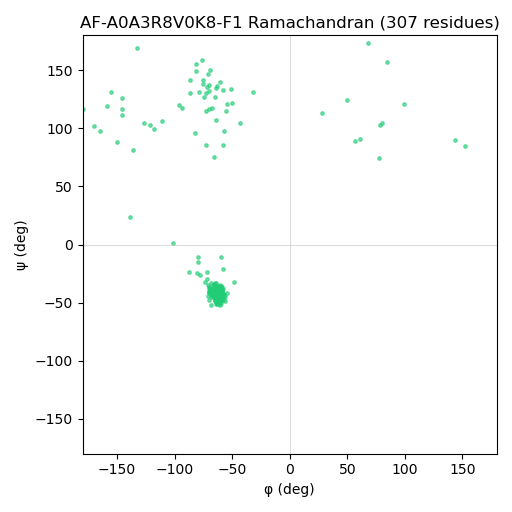 ? 32.091 5.914 -61.999 1.00 72.44 140 TYR A C 1
ATOM 1083 O O . TYR A 1 140 ? 32.193 5.663 -63.197 1.00 72.44 140 TYR A O 1
ATOM 1091 N N . ARG A 1 141 ? 32.467 7.098 -61.489 1.00 76.50 141 ARG A N 1
ATOM 1092 C CA . ARG A 1 141 ? 33.022 8.199 -62.303 1.00 76.50 141 ARG A CA 1
ATOM 1093 C C . ARG A 1 141 ? 34.385 7.874 -62.917 1.00 76.50 141 ARG A C 1
ATOM 1095 O O . ARG A 1 141 ? 34.673 8.338 -64.014 1.00 76.50 141 ARG A O 1
ATOM 1102 N N . ILE A 1 142 ? 35.221 7.102 -62.223 1.00 68.88 142 ILE A N 1
ATOM 1103 C CA . ILE A 1 142 ? 36.546 6.690 -62.718 1.00 68.88 142 ILE A CA 1
ATOM 1104 C C . ILE A 1 142 ? 36.410 5.544 -63.753 1.00 68.88 142 ILE A C 1
ATOM 1106 O O . ILE A 1 142 ? 37.238 5.420 -64.658 1.00 68.88 142 ILE A O 1
ATOM 1110 N N . GLY A 1 143 ? 35.330 4.754 -63.674 1.00 61.97 143 GLY A N 1
ATOM 1111 C CA . GLY A 1 143 ? 34.973 3.699 -64.628 1.00 61.97 143 GLY A CA 1
ATOM 1112 C C . GLY A 1 143 ? 35.665 2.351 -64.367 1.00 61.97 143 GLY A C 1
ATOM 1113 O O . GLY A 1 143 ? 36.744 2.281 -63.777 1.00 61.97 143 GLY A O 1
ATOM 1114 N N . ASN A 1 144 ? 35.065 1.253 -64.851 1.00 60.50 144 ASN A N 1
ATOM 1115 C CA . ASN A 1 144 ? 35.484 -0.140 -64.577 1.00 60.50 144 ASN A CA 1
ATOM 1116 C C . ASN A 1 144 ? 36.922 -0.503 -65.015 1.00 60.50 144 ASN A C 1
ATOM 1118 O O . ASN A 1 144 ? 37.429 -1.561 -64.648 1.00 60.50 144 ASN A O 1
ATOM 1122 N N . HIS A 1 145 ? 37.594 0.353 -65.789 1.00 59.06 145 HIS A N 1
ATOM 1123 C CA . HIS A 1 145 ? 38.921 0.088 -66.357 1.00 59.06 145 HIS A CA 1
ATOM 1124 C C . HIS A 1 145 ? 40.070 0.771 -65.604 1.00 59.06 145 HIS A C 1
ATOM 1126 O O . HIS A 1 145 ? 41.220 0.631 -66.012 1.00 59.06 145 HIS A O 1
ATOM 1132 N N . ALA A 1 146 ? 39.800 1.503 -64.519 1.00 62.78 146 ALA A N 1
ATOM 1133 C CA . ALA A 1 146 ? 40.835 2.199 -63.748 1.00 62.78 146 ALA A CA 1
ATOM 1134 C C . ALA A 1 146 ? 41.946 1.274 -63.211 1.00 62.78 146 ALA A C 1
ATOM 1136 O O . ALA A 1 146 ? 43.120 1.610 -63.376 1.00 62.78 146 ALA A O 1
ATOM 1137 N N . PRO A 1 147 ? 41.627 0.090 -62.643 1.00 64.00 147 PRO A N 1
ATOM 1138 C CA . PRO A 1 147 ? 42.653 -0.844 -62.181 1.00 64.00 147 PRO A CA 1
ATOM 1139 C C . PRO A 1 147 ? 43.481 -1.415 -63.341 1.00 64.00 147 PRO A C 1
ATOM 1141 O O . PRO A 1 147 ? 44.693 -1.558 -63.221 1.00 64.00 147 PRO A O 1
ATOM 1144 N N . LEU A 1 148 ? 42.840 -1.685 -64.487 1.00 61.94 148 LEU A N 1
ATOM 1145 C CA . LEU A 1 148 ? 43.498 -2.189 -65.699 1.00 61.94 148 LEU A CA 1
ATOM 1146 C C . LEU A 1 148 ? 44.416 -1.134 -66.336 1.00 61.94 148 LEU A C 1
ATOM 1148 O O . LEU A 1 148 ? 45.526 -1.463 -66.740 1.00 61.94 148 LEU A O 1
ATOM 1152 N N . LYS A 1 149 ? 44.003 0.140 -66.368 1.00 63.00 149 LYS A N 1
ATOM 1153 C CA . LYS A 1 149 ? 44.852 1.257 -66.819 1.00 63.00 149 LYS A CA 1
ATOM 1154 C C . LYS A 1 149 ? 46.093 1.434 -65.940 1.00 63.00 149 LYS A C 1
ATOM 1156 O O . LYS A 1 149 ? 47.158 1.724 -66.469 1.00 63.00 149 LYS A O 1
ATOM 1161 N N . LEU A 1 150 ? 45.963 1.232 -64.627 1.00 66.38 150 LEU A N 1
ATOM 1162 C CA . LEU A 1 150 ? 47.070 1.340 -63.671 1.00 66.38 150 LEU A CA 1
ATOM 1163 C C . LEU A 1 150 ? 48.048 0.149 -63.757 1.00 66.38 150 LEU A C 1
ATOM 1165 O O . LEU A 1 150 ? 49.244 0.313 -63.544 1.00 66.38 150 LEU A O 1
ATOM 1169 N N . LEU A 1 151 ? 47.550 -1.045 -64.098 1.00 63.00 151 LEU A N 1
ATOM 1170 C CA . LEU A 1 151 ? 48.369 -2.240 -64.349 1.00 63.00 151 LEU A CA 1
ATOM 1171 C C . LEU A 1 151 ? 49.159 -2.159 -65.666 1.00 63.00 151 LEU A C 1
ATOM 1173 O O . LEU A 1 151 ? 50.242 -2.729 -65.759 1.00 63.00 151 LEU A O 1
ATOM 1177 N N . LEU A 1 152 ? 48.636 -1.451 -66.672 1.00 67.38 152 LEU A N 1
ATOM 1178 C CA . LEU A 1 152 ? 49.285 -1.273 -67.978 1.00 67.38 152 LEU A CA 1
ATOM 1179 C C . LEU A 1 152 ? 50.386 -0.192 -67.974 1.00 67.38 152 LEU A C 1
ATOM 1181 O O . LEU A 1 152 ? 51.206 -0.162 -68.891 1.00 67.38 152 LEU A O 1
ATOM 1185 N N . SER A 1 153 ? 50.453 0.669 -66.951 1.00 67.69 153 SER A N 1
ATOM 1186 C CA . SER A 1 153 ? 51.591 1.574 -66.737 1.00 67.69 153 SER A CA 1
ATOM 1187 C C . SER A 1 153 ? 52.733 0.832 -66.026 1.00 67.69 153 SER A C 1
ATOM 1189 O O . SER A 1 153 ? 52.721 0.694 -64.802 1.0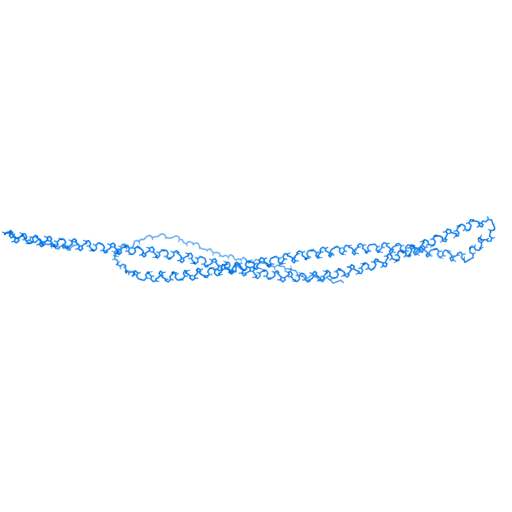0 67.69 153 SER A O 1
ATOM 1191 N N . GLN A 1 154 ? 53.706 0.333 -66.798 1.00 58.69 154 GLN A N 1
ATOM 1192 C CA . GLN A 1 154 ? 54.781 -0.569 -66.338 1.00 58.69 154 GLN A CA 1
ATOM 1193 C C . GLN A 1 154 ? 55.669 -0.013 -65.202 1.00 58.69 154 GLN A C 1
ATOM 1195 O O . GLN A 1 154 ? 56.235 -0.802 -64.452 1.00 58.69 154 GLN A O 1
ATOM 1200 N N . ASP A 1 155 ? 55.732 1.305 -64.991 1.00 65.31 155 ASP A N 1
ATOM 1201 C CA . ASP A 1 155 ? 56.647 1.917 -64.009 1.00 65.31 155 ASP A CA 1
ATOM 1202 C C . ASP A 1 155 ? 56.189 1.857 -62.534 1.00 65.31 155 ASP A C 1
ATOM 1204 O O . ASP A 1 155 ? 56.976 2.183 -61.647 1.00 65.31 155 ASP A O 1
ATOM 1208 N N . ARG A 1 156 ? 54.934 1.480 -62.217 1.00 68.06 156 ARG A N 1
ATOM 1209 C CA . ARG A 1 156 ? 54.390 1.576 -60.830 1.00 68.06 156 ARG A CA 1
ATOM 1210 C C . ARG A 1 156 ? 53.538 0.392 -60.351 1.00 68.06 156 ARG A C 1
ATOM 1212 O O . ARG A 1 156 ? 52.731 0.521 -59.427 1.00 68.06 156 ARG A O 1
ATOM 1219 N N . VAL A 1 157 ? 53.719 -0.785 -60.945 1.00 69.38 157 VAL A N 1
ATOM 1220 C CA . VAL A 1 157 ? 52.877 -1.975 -60.698 1.00 69.38 157 VAL A CA 1
ATOM 1221 C C . VAL A 1 157 ? 52.867 -2.421 -59.222 1.00 69.38 157 VAL A C 1
ATOM 1223 O O . VAL A 1 157 ? 51.827 -2.832 -58.700 1.00 69.38 157 VAL A O 1
ATOM 1226 N N . ALA A 1 158 ? 53.994 -2.308 -58.510 1.00 74.81 158 ALA A N 1
ATOM 1227 C CA . ALA A 1 158 ? 54.084 -2.691 -57.097 1.00 74.81 158 ALA A CA 1
ATOM 1228 C C . ALA A 1 158 ? 53.238 -1.787 -56.171 1.00 74.81 158 ALA A C 1
ATOM 1230 O O . ALA A 1 158 ? 52.506 -2.291 -55.313 1.00 74.81 158 ALA A O 1
ATOM 1231 N N . ASP A 1 159 ? 53.277 -0.469 -56.380 1.00 71.75 159 ASP A N 1
ATOM 1232 C CA . ASP A 1 159 ? 52.518 0.510 -55.586 1.00 71.75 159 ASP A CA 1
ATOM 1233 C C . ASP A 1 159 ? 51.011 0.434 -55.866 1.00 71.75 159 ASP A C 1
ATOM 1235 O O . ASP A 1 159 ? 50.183 0.546 -54.952 1.00 71.75 159 ASP A O 1
ATOM 1239 N N . ALA A 1 160 ? 50.648 0.169 -57.124 1.00 70.56 160 ALA A N 1
ATOM 1240 C CA . ALA A 1 160 ? 49.277 -0.091 -57.549 1.00 70.56 160 ALA A CA 1
ATOM 1241 C C . ALA A 1 160 ? 48.674 -1.308 -56.826 1.00 70.56 160 ALA A C 1
ATOM 1243 O O . ALA A 1 160 ? 47.582 -1.221 -56.255 1.00 70.56 160 ALA A O 1
ATOM 1244 N N . ASN A 1 161 ? 49.407 -2.426 -56.782 1.00 73.12 161 ASN A N 1
ATOM 1245 C CA . ASN A 1 161 ? 48.976 -3.643 -56.093 1.00 73.12 161 ASN A CA 1
ATOM 1246 C C . ASN A 1 161 ? 48.816 -3.428 -54.580 1.00 73.12 161 ASN A C 1
ATOM 1248 O O . ASN A 1 161 ? 47.827 -3.879 -53.995 1.00 73.12 161 ASN A O 1
ATOM 1252 N N . ARG A 1 162 ? 49.744 -2.698 -53.942 1.00 80.00 162 ARG A N 1
ATOM 1253 C CA . ARG A 1 162 ? 49.659 -2.368 -52.509 1.00 80.00 162 ARG A CA 1
ATOM 1254 C C . ARG A 1 162 ? 48.434 -1.498 -52.198 1.00 80.00 162 ARG A C 1
ATOM 1256 O O . ARG A 1 162 ? 47.696 -1.798 -51.261 1.00 80.00 162 ARG A O 1
ATOM 1263 N N . SER A 1 163 ? 48.167 -0.485 -53.021 1.00 76.94 163 SER A N 1
ATOM 1264 C CA . SER A 1 163 ? 46.996 0.392 -52.876 1.00 76.94 163 SER A CA 1
ATOM 1265 C C . SER A 1 163 ? 45.684 -0.384 -53.028 1.00 76.94 163 SER A C 1
ATOM 1267 O O . SER A 1 163 ? 44.767 -0.240 -52.219 1.00 76.94 163 SER A O 1
ATOM 1269 N N . LEU A 1 164 ? 45.606 -1.280 -54.016 1.00 74.00 164 LEU A N 1
ATOM 1270 C CA . LEU A 1 164 ? 44.423 -2.109 -54.250 1.00 74.00 164 LEU A CA 1
ATOM 1271 C C . LEU A 1 164 ? 44.173 -3.097 -53.097 1.00 74.00 164 LEU A C 1
ATOM 1273 O O . LEU A 1 164 ? 43.025 -3.304 -52.695 1.00 74.00 164 LEU A O 1
ATOM 1277 N N . ALA A 1 165 ? 45.235 -3.662 -52.516 1.00 77.62 165 ALA A N 1
ATOM 1278 C CA . ALA A 1 165 ? 45.142 -4.492 -51.317 1.00 77.62 165 ALA A CA 1
ATOM 1279 C C . ALA A 1 165 ? 44.606 -3.702 -50.108 1.00 77.62 165 ALA A C 1
ATOM 1281 O O . ALA A 1 165 ? 43.695 -4.181 -49.427 1.00 77.62 165 ALA A O 1
ATOM 1282 N N . TYR A 1 166 ? 45.094 -2.478 -49.877 1.00 79.69 166 TYR A N 1
ATOM 1283 C CA . TYR A 1 166 ? 44.591 -1.605 -48.809 1.00 79.69 166 TYR A CA 1
ATOM 1284 C C . TYR A 1 166 ? 43.124 -1.232 -49.001 1.00 79.69 166 TYR A C 1
ATOM 1286 O O . TYR A 1 166 ? 42.345 -1.305 -48.049 1.00 79.69 166 TYR A O 1
ATOM 1294 N N . HIS A 1 167 ? 42.706 -0.927 -50.231 1.00 76.19 167 HIS A N 1
ATOM 1295 C CA . HIS A 1 167 ? 41.296 -0.691 -50.526 1.00 76.19 167 HIS A CA 1
ATOM 1296 C C . HIS A 1 167 ? 40.441 -1.922 -50.220 1.00 76.19 167 HIS A C 1
ATOM 1298 O O . HIS A 1 167 ? 39.428 -1.798 -49.536 1.00 76.19 167 HIS A O 1
ATOM 1304 N N . ARG A 1 168 ? 40.855 -3.123 -50.646 1.00 77.44 168 ARG A N 1
ATOM 1305 C CA . ARG A 1 168 ? 40.124 -4.365 -50.335 1.00 77.44 168 ARG A CA 1
ATOM 1306 C C . ARG A 1 168 ? 40.000 -4.605 -48.831 1.00 77.44 168 ARG A C 1
ATOM 1308 O O . ARG A 1 168 ? 38.939 -5.037 -48.381 1.00 77.44 168 ARG A O 1
ATOM 1315 N N . TYR A 1 169 ? 41.054 -4.327 -48.066 1.00 84.44 169 TYR A N 1
ATOM 1316 C CA . TYR A 1 169 ? 41.028 -4.457 -46.611 1.00 84.44 169 TYR A CA 1
ATOM 1317 C C . TYR A 1 169 ? 40.042 -3.467 -45.977 1.00 84.44 169 TYR A C 1
ATOM 1319 O O . TYR A 1 169 ? 39.158 -3.873 -45.226 1.00 84.44 169 TYR A O 1
ATOM 1327 N N . LEU A 1 170 ? 40.109 -2.190 -46.365 1.00 81.06 170 LEU A N 1
ATOM 1328 C CA . LEU A 1 170 ? 39.215 -1.146 -45.861 1.00 81.06 170 LEU A CA 1
ATOM 1329 C C . LEU A 1 170 ? 37.739 -1.432 -46.182 1.00 81.06 170 LEU A C 1
ATOM 1331 O O . LEU A 1 170 ? 36.875 -1.243 -45.328 1.00 81.06 170 LEU A O 1
ATOM 1335 N N . GLN A 1 171 ? 37.437 -1.920 -47.391 1.00 78.81 171 GLN A N 1
ATOM 1336 C CA . GLN A 1 171 ? 36.067 -2.292 -47.763 1.00 78.81 171 GLN A CA 1
ATOM 1337 C C . GLN A 1 171 ? 35.552 -3.487 -46.956 1.00 78.81 171 GLN A C 1
ATOM 1339 O O . GLN A 1 171 ? 34.389 -3.507 -46.552 1.00 78.81 171 GLN A O 1
ATOM 1344 N N . ARG A 1 172 ? 36.416 -4.469 -46.671 1.00 84.50 172 ARG A N 1
ATOM 1345 C CA . ARG A 1 172 ? 36.059 -5.611 -45.823 1.00 84.50 172 ARG A CA 1
ATOM 1346 C C . ARG A 1 172 ? 35.729 -5.166 -44.399 1.00 84.50 172 ARG A C 1
ATOM 1348 O O . ARG A 1 172 ? 34.724 -5.615 -43.857 1.00 84.50 172 ARG A O 1
ATOM 1355 N N . GLU A 1 173 ? 36.528 -4.276 -43.818 1.00 86.56 173 GLU A N 1
ATOM 1356 C CA . GLU A 1 173 ? 36.269 -3.736 -42.477 1.00 86.56 173 GLU A CA 1
ATOM 1357 C C . GLU A 1 173 ? 34.981 -2.902 -42.418 1.00 86.56 173 GLU A C 1
ATOM 1359 O O . GLU A 1 173 ? 34.196 -3.051 -41.484 1.00 86.56 173 GLU A O 1
ATOM 1364 N N . ARG A 1 174 ? 34.680 -2.103 -43.451 1.00 84.12 174 ARG A N 1
ATOM 1365 C CA . ARG A 1 174 ? 33.398 -1.376 -43.553 1.00 84.12 174 ARG A CA 1
ATOM 1366 C C . ARG A 1 174 ? 32.200 -2.320 -43.613 1.00 84.12 174 ARG A C 1
ATOM 1368 O O . ARG A 1 174 ? 31.235 -2.130 -42.878 1.00 84.12 174 ARG A O 1
ATOM 1375 N N . ALA A 1 175 ? 32.267 -3.358 -44.450 1.00 85.50 175 ALA A N 1
ATOM 1376 C CA . ALA A 1 175 ? 31.209 -4.362 -44.537 1.00 85.50 175 ALA A CA 1
ATOM 1377 C C . ALA A 1 175 ? 31.002 -5.080 -43.192 1.00 85.50 175 ALA A C 1
ATOM 1379 O O . ALA A 1 175 ? 29.864 -5.245 -42.754 1.00 85.50 175 ALA A O 1
ATOM 1380 N N . ARG A 1 176 ? 32.095 -5.431 -42.497 1.00 89.44 176 ARG A N 1
ATOM 1381 C CA . ARG A 1 176 ? 32.048 -5.986 -41.134 1.00 89.44 176 ARG A CA 1
ATOM 1382 C C . ARG A 1 176 ? 31.383 -5.022 -40.152 1.00 89.44 176 ARG A C 1
ATOM 1384 O O . ARG A 1 176 ? 30.509 -5.448 -39.407 1.00 89.44 176 ARG A O 1
ATOM 1391 N N . ARG A 1 177 ? 31.737 -3.733 -40.186 1.00 88.75 177 ARG A N 1
ATOM 1392 C CA . ARG A 1 177 ? 31.169 -2.706 -39.299 1.00 88.75 177 ARG A CA 1
ATOM 1393 C C . ARG A 1 177 ? 29.679 -2.466 -39.542 1.00 88.75 177 ARG A C 1
ATOM 1395 O O . ARG A 1 177 ? 28.932 -2.289 -38.590 1.00 88.75 177 ARG A O 1
ATOM 1402 N N . ILE A 1 178 ? 29.225 -2.468 -40.794 1.00 89.69 178 ILE A N 1
ATOM 1403 C CA . ILE A 1 178 ? 27.789 -2.373 -41.108 1.00 89.69 178 ILE A CA 1
ATOM 1404 C C . ILE A 1 178 ? 27.058 -3.625 -40.636 1.00 89.69 178 ILE A C 1
ATOM 1406 O O . ILE A 1 178 ? 25.971 -3.512 -40.071 1.00 89.69 178 ILE A O 1
ATOM 1410 N N . GLY A 1 179 ? 27.658 -4.801 -40.839 1.00 90.81 179 GLY A N 1
ATOM 1411 C CA . GLY A 1 179 ? 27.137 -6.062 -40.323 1.00 90.81 179 GLY A CA 1
ATOM 1412 C C . GLY A 1 179 ? 26.956 -6.027 -38.807 1.00 90.81 179 GLY A C 1
ATOM 1413 O O . GLY A 1 179 ? 25.866 -6.331 -38.333 1.00 90.81 179 GLY A O 1
ATOM 1414 N N . SER A 1 180 ? 27.974 -5.575 -38.064 1.00 91.75 180 SER A N 1
ATOM 1415 C CA . SER A 1 180 ? 27.895 -5.459 -36.603 1.00 91.75 180 SER A CA 1
ATOM 1416 C C . SER A 1 180 ? 26.837 -4.444 -36.168 1.00 91.75 180 SER A C 1
ATOM 1418 O O . SER A 1 180 ? 25.960 -4.799 -35.401 1.00 91.75 180 SER A O 1
ATOM 1420 N N . LEU A 1 181 ? 26.822 -3.231 -36.739 1.00 91.88 181 LEU A N 1
ATOM 1421 C CA . LEU A 1 181 ? 25.813 -2.212 -36.408 1.00 91.88 181 LEU A CA 1
ATOM 1422 C C . LEU A 1 181 ? 24.382 -2.684 -36.698 1.00 91.88 181 LEU A C 1
ATOM 1424 O O . LEU A 1 181 ? 23.455 -2.348 -35.968 1.00 91.88 181 LEU A O 1
ATOM 1428 N N . THR A 1 182 ? 24.188 -3.447 -37.776 1.00 90.56 182 THR A N 1
ATOM 1429 C CA . THR A 1 182 ? 22.871 -4.000 -38.116 1.00 90.56 182 THR A CA 1
ATOM 1430 C C . THR A 1 182 ? 22.465 -5.081 -37.116 1.00 90.56 182 THR A C 1
ATOM 1432 O O . THR A 1 182 ? 21.316 -5.088 -36.685 1.00 90.56 182 THR A O 1
ATOM 1435 N N . ALA A 1 183 ? 23.396 -5.951 -36.711 1.00 94.38 183 ALA A N 1
ATOM 1436 C CA . ALA A 1 183 ? 23.155 -6.945 -35.668 1.00 94.38 183 ALA A CA 1
ATOM 1437 C C . ALA A 1 183 ? 22.813 -6.275 -34.324 1.00 94.38 183 ALA A C 1
ATOM 1439 O O . ALA A 1 183 ? 21.774 -6.592 -33.742 1.00 94.38 183 ALA A O 1
ATOM 1440 N N . ASP A 1 184 ? 23.598 -5.279 -33.904 1.00 92.44 184 ASP A N 1
ATOM 1441 C CA . ASP A 1 184 ? 23.374 -4.513 -32.672 1.00 92.44 184 ASP A CA 1
ATOM 1442 C C . ASP A 1 184 ? 21.980 -3.855 -32.671 1.00 92.44 184 ASP A C 1
ATOM 1444 O O . ASP A 1 184 ? 21.259 -3.910 -31.678 1.00 92.44 184 ASP A O 1
ATOM 1448 N N . LEU A 1 185 ? 21.550 -3.278 -33.803 1.00 94.06 185 LEU A N 1
ATOM 1449 C CA . LEU A 1 185 ? 20.207 -2.700 -33.946 1.00 94.06 185 LEU A CA 1
ATOM 1450 C C . LEU A 1 185 ? 19.095 -3.749 -33.834 1.00 94.06 185 LEU A C 1
ATOM 1452 O O . LEU A 1 185 ? 18.065 -3.474 -33.219 1.00 94.06 185 LEU A O 1
ATOM 1456 N N . THR A 1 186 ? 19.276 -4.939 -34.415 1.00 94.81 186 THR A N 1
ATOM 1457 C CA . THR A 1 186 ? 18.275 -6.015 -34.303 1.00 94.81 186 THR A CA 1
ATOM 1458 C C . THR A 1 186 ? 18.158 -6.550 -32.878 1.00 94.81 186 THR A C 1
ATOM 1460 O O . THR A 1 186 ? 17.046 -6.787 -32.403 1.00 94.81 186 THR A O 1
ATOM 1463 N N . GLU A 1 187 ? 19.281 -6.685 -32.171 1.00 94.38 187 GLU A N 1
ATOM 1464 C CA . GLU A 1 187 ? 19.295 -7.072 -30.760 1.00 94.38 187 GLU A CA 1
ATOM 1465 C C . GLU A 1 187 ? 18.609 -6.006 -29.900 1.00 94.38 187 GLU A C 1
ATOM 1467 O O . GLU A 1 187 ? 17.741 -6.320 -29.083 1.00 94.38 187 GLU A O 1
ATOM 1472 N N . LEU A 1 188 ? 18.919 -4.732 -30.151 1.00 94.94 188 LEU A N 1
ATOM 1473 C CA . LEU A 1 188 ? 18.328 -3.613 -29.432 1.00 94.94 188 LEU A CA 1
ATOM 1474 C C . LEU A 1 188 ? 16.818 -3.500 -29.668 1.00 94.94 188 LEU A C 1
ATOM 1476 O O . LEU A 1 188 ? 16.074 -3.253 -28.725 1.00 94.94 188 LEU A O 1
ATOM 1480 N N . GLN A 1 189 ? 16.342 -3.755 -30.888 1.00 93.88 189 GLN A N 1
ATOM 1481 C CA . GLN A 1 189 ? 14.910 -3.796 -31.19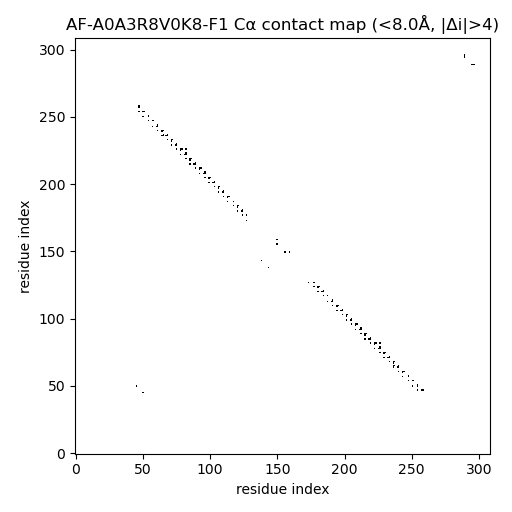1 1.00 93.88 189 GLN A CA 1
ATOM 1482 C C . GLN A 1 189 ? 14.192 -4.921 -30.424 1.00 93.88 189 GLN A C 1
ATOM 1484 O O . GLN A 1 189 ? 13.087 -4.716 -29.919 1.00 93.88 189 GLN A O 1
ATOM 1489 N N . SER A 1 190 ? 14.813 -6.101 -30.311 1.00 95.44 190 SER A N 1
ATOM 1490 C CA . SER A 1 190 ? 14.288 -7.202 -29.490 1.00 95.44 190 SER A CA 1
ATOM 1491 C C . SER A 1 190 ? 14.224 -6.812 -28.010 1.00 95.44 190 SER A C 1
ATOM 1493 O O . SER A 1 190 ? 13.217 -7.049 -27.341 1.00 95.44 190 SER A O 1
ATOM 1495 N N . LEU A 1 191 ? 15.263 -6.143 -27.505 1.00 95.06 191 LEU A N 1
ATOM 1496 C CA . LEU A 1 191 ? 15.324 -5.651 -26.131 1.00 95.06 191 LEU A CA 1
ATOM 1497 C C . LEU A 1 191 ? 14.265 -4.567 -25.849 1.00 95.06 191 LEU A C 1
ATOM 1499 O O . LEU A 1 191 ? 13.576 -4.647 -24.834 1.00 95.0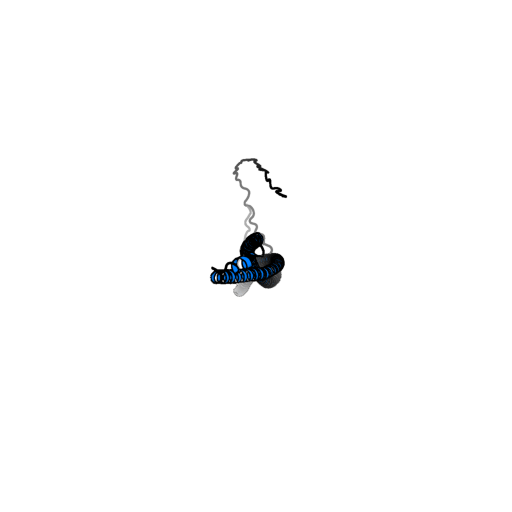6 191 LEU A O 1
ATOM 1503 N N . GLU A 1 192 ? 14.064 -3.607 -26.757 1.00 94.38 192 GLU A N 1
ATOM 1504 C CA . GLU A 1 192 ? 13.001 -2.592 -26.665 1.00 94.38 192 GLU A CA 1
ATOM 1505 C C . GLU A 1 192 ? 11.604 -3.233 -26.597 1.00 94.38 192 GLU A C 1
ATOM 1507 O O . GLU A 1 192 ? 10.760 -2.815 -25.795 1.00 94.38 192 GLU A O 1
ATOM 1512 N N . ALA A 1 193 ? 11.357 -4.269 -27.407 1.00 95.44 193 ALA A N 1
ATOM 1513 C CA . ALA A 1 193 ? 10.097 -5.008 -27.393 1.00 95.44 193 ALA A CA 1
ATOM 1514 C C . ALA A 1 193 ? 9.874 -5.723 -26.049 1.00 95.44 193 ALA A C 1
ATOM 1516 O O . ALA A 1 193 ? 8.804 -5.585 -25.455 1.00 95.44 193 ALA A O 1
ATOM 1517 N N . GLN A 1 194 ? 10.901 -6.401 -25.524 1.00 95.88 194 GLN A N 1
ATOM 1518 C CA . GLN A 1 194 ? 10.840 -7.074 -24.221 1.00 95.88 194 GLN A CA 1
ATOM 1519 C C . GLN A 1 194 ? 10.603 -6.092 -23.065 1.00 95.88 194 GLN A C 1
ATOM 1521 O O . GLN A 1 194 ? 9.783 -6.364 -22.189 1.00 95.88 194 GLN A O 1
ATOM 1526 N N . ILE A 1 195 ? 11.286 -4.942 -23.056 1.00 94.25 195 ILE A N 1
ATOM 1527 C CA . ILE A 1 195 ? 11.069 -3.891 -22.048 1.00 94.25 195 ILE A CA 1
ATOM 1528 C C . ILE A 1 195 ? 9.630 -3.377 -22.130 1.00 94.25 195 ILE A C 1
ATOM 1530 O O . ILE A 1 195 ? 8.960 -3.225 -21.109 1.00 94.25 195 ILE A O 1
ATOM 1534 N N . THR A 1 196 ? 9.121 -3.147 -23.342 1.00 95.00 196 THR A N 1
ATOM 1535 C CA . THR A 1 196 ? 7.747 -2.668 -23.548 1.00 95.00 196 THR A CA 1
ATOM 1536 C C . THR A 1 196 ? 6.717 -3.671 -23.026 1.00 95.00 196 THR A C 1
ATOM 1538 O O . THR A 1 196 ? 5.780 -3.270 -22.332 1.00 95.00 196 THR A O 1
ATOM 1541 N N . GLU A 1 197 ? 6.905 -4.963 -23.294 1.00 96.62 197 GLU A N 1
ATOM 1542 C CA . GLU A 1 197 ? 6.047 -6.038 -22.787 1.00 96.62 197 GLU A CA 1
ATOM 1543 C C . GLU A 1 197 ? 6.072 -6.109 -21.253 1.00 96.62 197 GLU A C 1
ATOM 1545 O O . GLU A 1 197 ? 5.018 -6.070 -20.610 1.00 96.62 197 GLU A O 1
ATOM 1550 N N . ARG A 1 198 ? 7.266 -6.111 -20.641 1.00 95.88 198 ARG A N 1
ATOM 1551 C CA . ARG A 1 198 ? 7.416 -6.078 -19.174 1.00 95.88 198 ARG A CA 1
ATOM 1552 C C . ARG A 1 198 ? 6.735 -4.855 -18.572 1.00 95.88 198 ARG A C 1
ATOM 1554 O O . ARG A 1 198 ? 6.028 -4.974 -17.572 1.00 95.88 198 ARG A O 1
ATOM 1561 N N . ARG A 1 199 ? 6.881 -3.685 -19.199 1.00 96.62 199 ARG A N 1
ATOM 1562 C CA . ARG A 1 199 ? 6.247 -2.443 -18.745 1.00 96.62 199 ARG A CA 1
ATOM 1563 C C . ARG A 1 199 ? 4.724 -2.531 -18.794 1.00 96.62 199 ARG A C 1
ATOM 1565 O O . ARG A 1 199 ? 4.071 -2.097 -17.850 1.00 96.62 199 ARG A O 1
ATOM 1572 N N . GLN A 1 200 ? 4.154 -3.104 -19.854 1.00 96.00 200 GLN A N 1
ATOM 1573 C CA . GLN A 1 200 ? 2.708 -3.325 -19.962 1.00 96.00 200 GLN A CA 1
ATOM 1574 C C . GLN A 1 200 ? 2.200 -4.302 -18.894 1.00 96.00 200 GLN A C 1
ATOM 1576 O O . GLN A 1 200 ? 1.182 -4.031 -18.254 1.00 96.00 200 GLN A O 1
ATOM 1581 N N . ALA A 1 201 ? 2.930 -5.391 -18.642 1.00 96.12 201 ALA A N 1
ATOM 1582 C CA . ALA A 1 201 ? 2.594 -6.345 -17.587 1.00 96.12 201 ALA A CA 1
ATOM 1583 C C . ALA A 1 201 ? 2.638 -5.698 -16.188 1.00 96.12 201 ALA A C 1
ATOM 1585 O O . ALA A 1 201 ? 1.717 -5.880 -15.382 1.00 96.12 201 ALA A O 1
ATOM 1586 N N . LEU A 1 202 ? 3.666 -4.890 -15.907 1.00 97.19 202 LEU A N 1
ATOM 1587 C CA . LEU A 1 202 ? 3.779 -4.136 -14.656 1.00 97.19 202 LEU A CA 1
ATOM 1588 C C . LEU A 1 202 ? 2.673 -3.086 -14.511 1.00 97.19 202 LEU A C 1
ATOM 1590 O O . LEU A 1 202 ? 2.150 -2.901 -13.418 1.00 97.19 202 LEU A O 1
ATOM 1594 N N . GLU A 1 203 ? 2.280 -2.421 -15.595 1.00 96.12 203 GLU A N 1
ATOM 1595 C CA . GLU A 1 203 ? 1.192 -1.439 -15.600 1.00 96.12 203 GLU A CA 1
ATOM 1596 C C . GLU A 1 203 ? -0.167 -2.097 -15.303 1.00 96.12 203 GLU A C 1
ATOM 1598 O O . GLU A 1 203 ? -0.921 -1.613 -14.454 1.00 96.12 203 GLU A O 1
ATOM 1603 N N . GLY A 1 204 ? -0.445 -3.257 -15.908 1.00 96.50 204 GLY A N 1
ATOM 1604 C CA . GLY A 1 204 ? -1.621 -4.067 -15.577 1.00 96.50 204 GLY A CA 1
ATOM 1605 C C . GLY A 1 204 ? -1.627 -4.503 -14.108 1.00 96.50 204 GLY A C 1
ATOM 1606 O O . GLY A 1 204 ? -2.628 -4.344 -13.405 1.00 96.50 204 GLY A O 1
ATOM 1607 N N . THR A 1 205 ? -0.476 -4.963 -13.615 1.00 95.94 205 THR A N 1
ATOM 1608 C CA . THR A 1 205 ? -0.284 -5.355 -12.211 1.00 95.94 205 THR A CA 1
ATOM 1609 C C . THR A 1 205 ? -0.492 -4.170 -11.259 1.00 95.94 205 THR A C 1
ATOM 1611 O O . THR A 1 205 ? -1.197 -4.294 -10.257 1.00 95.94 205 THR A O 1
ATOM 1614 N N . ARG A 1 206 ? 0.042 -2.988 -11.593 1.00 97.19 206 ARG A N 1
ATOM 1615 C CA . ARG A 1 206 ? -0.145 -1.746 -10.827 1.00 97.19 206 ARG A CA 1
ATOM 1616 C C . ARG A 1 206 ? -1.621 -1.386 -10.715 1.00 97.19 206 ARG A C 1
ATOM 1618 O O . ARG A 1 206 ? -2.077 -0.999 -9.640 1.00 97.19 206 ARG A O 1
ATOM 1625 N N . GLN A 1 207 ? -2.372 -1.503 -11.807 1.00 96.94 207 GLN A N 1
ATOM 1626 C CA . GLN A 1 207 ? -3.796 -1.182 -11.815 1.00 96.94 207 GLN A CA 1
ATOM 1627 C C . GLN A 1 207 ? -4.594 -2.130 -10.912 1.00 96.94 207 GLN A C 1
ATOM 1629 O O . GLN A 1 207 ? -5.411 -1.667 -10.113 1.00 96.94 207 GLN A O 1
ATOM 1634 N N . GLN A 1 208 ? -4.311 -3.434 -10.973 1.00 95.75 208 GLN A N 1
ATOM 1635 C CA . GLN A 1 208 ? -4.921 -4.429 -10.085 1.00 95.75 208 GLN A CA 1
ATOM 1636 C C . GLN A 1 208 ? -4.594 -4.145 -8.613 1.00 95.75 208 GLN A C 1
ATOM 1638 O O . GLN A 1 208 ? -5.490 -4.104 -7.771 1.00 95.75 208 GLN A O 1
ATOM 1643 N N . GLN A 1 209 ? -3.328 -3.861 -8.297 1.00 94.81 209 GLN A N 1
ATOM 1644 C CA . GLN A 1 209 ? -2.901 -3.522 -6.937 1.00 94.81 209 GLN A CA 1
ATOM 1645 C C . GLN A 1 209 ? -3.553 -2.230 -6.424 1.00 94.81 209 GLN A C 1
ATOM 1647 O O . GLN A 1 209 ? -3.930 -2.162 -5.256 1.00 94.81 209 GLN A O 1
ATOM 1652 N N . LYS A 1 210 ? -3.734 -1.209 -7.276 1.00 95.12 210 LYS A N 1
ATOM 1653 C CA . LYS A 1 210 ? -4.444 0.031 -6.909 1.00 95.12 210 LYS A CA 1
ATOM 1654 C C . LYS A 1 210 ? -5.916 -0.221 -6.596 1.00 95.12 210 LYS A C 1
ATOM 1656 O O . LYS A 1 210 ? -6.433 0.352 -5.636 1.00 95.12 210 LYS A O 1
ATOM 1661 N N . GLN A 1 211 ? -6.581 -1.077 -7.370 1.00 95.94 211 GLN A N 1
ATOM 1662 C CA . GLN A 1 211 ? -7.965 -1.481 -7.104 1.00 95.94 211 GLN A CA 1
ATOM 1663 C C . GLN A 1 211 ? -8.067 -2.225 -5.768 1.00 95.94 211 GLN A C 1
ATOM 1665 O O . GLN A 1 211 ? -8.811 -1.789 -4.891 1.00 95.94 211 GLN A O 1
ATOM 1670 N N . GLN A 1 212 ? -7.226 -3.241 -5.558 1.00 94.88 212 GLN A N 1
ATOM 1671 C CA . GLN A 1 212 ? -7.162 -3.991 -4.299 1.00 94.88 212 GLN A CA 1
ATOM 1672 C C . GLN A 1 212 ? -6.860 -3.084 -3.099 1.00 94.88 212 GLN A C 1
ATOM 1674 O O . GLN A 1 212 ? -7.506 -3.187 -2.059 1.00 94.88 212 GLN A O 1
ATOM 1679 N N . ALA A 1 213 ? -5.915 -2.149 -3.228 1.00 94.69 213 ALA A N 1
ATOM 1680 C CA . ALA A 1 213 ? -5.597 -1.196 -2.167 1.00 94.69 213 ALA A CA 1
ATOM 1681 C C . ALA A 1 213 ? -6.791 -0.287 -1.831 1.00 94.69 213 ALA A C 1
ATOM 1683 O O . ALA A 1 213 ? -7.018 0.017 -0.660 1.00 94.69 213 ALA A O 1
ATOM 1684 N N . SER A 1 214 ? -7.563 0.134 -2.838 1.00 94.69 214 SER A N 1
ATOM 1685 C CA . SER A 1 214 ? -8.775 0.938 -2.644 1.00 94.69 214 SER A CA 1
ATOM 1686 C C . SER A 1 214 ? -9.865 0.159 -1.910 1.00 94.69 214 SER A C 1
ATOM 1688 O O . SER A 1 214 ? -10.464 0.684 -0.971 1.00 94.69 214 SER A O 1
ATOM 1690 N N . GLU A 1 215 ? -10.098 -1.093 -2.300 1.00 95.56 215 GLU A N 1
ATOM 1691 C CA . GLU A 1 215 ? -11.058 -1.991 -1.649 1.00 95.56 215 GLU A CA 1
ATOM 1692 C C . GLU A 1 215 ? -10.666 -2.253 -0.194 1.00 95.56 215 GLU A C 1
ATOM 1694 O O . GLU A 1 215 ? -11.446 -1.976 0.715 1.00 95.56 215 GLU A O 1
ATOM 1699 N N . LEU A 1 216 ? -9.412 -2.637 0.055 1.00 95.81 216 LEU A N 1
ATOM 1700 C CA . LEU A 1 216 ? -8.904 -2.852 1.410 1.00 95.81 216 LEU A CA 1
ATOM 1701 C C . LEU A 1 216 ? -8.969 -1.580 2.270 1.00 95.81 216 LEU A C 1
ATOM 1703 O O . LEU A 1 216 ? -9.229 -1.652 3.472 1.00 95.81 216 LEU A O 1
ATOM 1707 N N . ALA A 1 217 ? -8.752 -0.401 1.680 1.00 94.00 217 ALA A N 1
ATOM 1708 C CA . ALA A 1 217 ? -8.878 0.866 2.392 1.00 94.00 217 ALA A CA 1
ATOM 1709 C C . ALA A 1 217 ? -10.333 1.189 2.772 1.00 94.00 217 ALA A C 1
ATOM 1711 O O . ALA A 1 217 ? -10.552 1.806 3.818 1.00 94.00 217 ALA A O 1
ATOM 1712 N N . LYS A 1 218 ? -11.317 0.787 1.957 1.00 95.81 218 LYS A N 1
ATOM 1713 C CA . LYS A 1 218 ? -12.745 0.891 2.300 1.00 95.81 218 LYS A CA 1
ATOM 1714 C C . LYS A 1 218 ? -13.086 -0.066 3.440 1.00 95.81 218 LYS A C 1
ATOM 1716 O O . LYS A 1 218 ? -13.525 0.405 4.486 1.00 95.81 218 LYS A O 1
ATOM 1721 N N . ASP A 1 219 ? -12.728 -1.341 3.311 1.00 94.62 219 ASP A N 1
ATOM 1722 C CA . ASP A 1 219 ? -12.944 -2.357 4.350 1.00 94.62 219 ASP A CA 1
ATOM 1723 C C . ASP A 1 219 ? -12.350 -1.939 5.701 1.00 94.62 219 ASP A C 1
ATOM 1725 O O . ASP A 1 219 ? -12.956 -2.112 6.762 1.00 94.62 219 ASP A O 1
ATOM 1729 N N . ARG A 1 220 ? -11.150 -1.349 5.680 1.00 95.75 220 ARG A N 1
ATOM 1730 C CA . ARG A 1 220 ? -10.493 -0.806 6.872 1.00 95.75 220 ARG A CA 1
ATOM 1731 C C . ARG A 1 220 ? -11.326 0.300 7.529 1.00 95.75 220 ARG A C 1
ATOM 1733 O O . ARG A 1 220 ? -11.441 0.319 8.754 1.00 95.75 220 ARG A O 1
ATOM 1740 N N . ARG A 1 221 ? -11.897 1.224 6.748 1.00 95.94 221 ARG A N 1
ATOM 1741 C CA . ARG A 1 221 ? -12.747 2.309 7.276 1.00 95.94 221 ARG A CA 1
ATOM 1742 C C . ARG A 1 221 ? -14.017 1.756 7.912 1.00 95.94 221 ARG A C 1
ATOM 1744 O O . ARG A 1 221 ? -14.359 2.184 9.012 1.00 95.94 221 ARG A O 1
ATOM 1751 N N . ASP A 1 222 ? -14.648 0.769 7.286 1.00 94.69 222 ASP A N 1
ATOM 1752 C CA . ASP A 1 222 ? -15.872 0.147 7.803 1.00 94.69 222 ASP A CA 1
ATOM 1753 C C . ASP A 1 222 ? -15.608 -0.600 9.121 1.00 94.69 222 ASP A C 1
ATOM 1755 O O . ASP A 1 222 ? -16.356 -0.476 10.101 1.00 94.69 222 ASP A O 1
ATOM 1759 N N . ARG A 1 223 ? -14.474 -1.308 9.206 1.00 94.69 223 ARG A N 1
ATOM 1760 C CA . ARG A 1 223 ? -14.013 -1.941 10.452 1.00 94.69 223 ARG A CA 1
ATOM 1761 C C . ARG A 1 223 ? -13.705 -0.911 11.535 1.00 94.69 223 ARG A C 1
ATOM 1763 O O . ARG A 1 223 ? -14.111 -1.103 12.679 1.00 94.69 223 ARG A O 1
ATOM 1770 N N . ALA A 1 224 ? -13.036 0.189 11.192 1.00 95.94 224 ALA A N 1
ATOM 1771 C CA . ALA A 1 224 ? -12.738 1.260 12.141 1.00 95.94 224 ALA A CA 1
ATOM 1772 C C . ALA A 1 224 ? -14.019 1.911 12.692 1.00 95.94 224 ALA A C 1
ATOM 1774 O O . ALA A 1 224 ? -14.115 2.141 13.897 1.00 95.94 224 ALA A O 1
ATOM 1775 N N . ALA A 1 225 ? -15.028 2.131 11.844 1.00 96.25 225 ALA A N 1
ATOM 1776 C CA . ALA A 1 225 ? -16.338 2.624 12.267 1.00 96.25 225 ALA A CA 1
ATOM 1777 C C . ALA A 1 225 ? -17.049 1.636 13.208 1.00 96.25 225 ALA A C 1
ATOM 1779 O O . ALA A 1 225 ? -17.624 2.039 14.221 1.00 96.25 225 ALA A O 1
ATOM 1780 N N . THR A 1 226 ? -16.955 0.334 12.925 1.00 95.31 226 THR A N 1
ATOM 1781 C CA . THR A 1 226 ? -17.515 -0.719 13.786 1.00 95.31 226 THR A CA 1
ATOM 1782 C C . THR A 1 226 ? -16.841 -0.743 15.158 1.00 95.31 226 THR A C 1
ATOM 1784 O O . THR A 1 226 ? -17.528 -0.779 16.179 1.00 95.31 226 THR A O 1
ATOM 1787 N N . VAL A 1 227 ? -15.506 -0.666 15.203 1.00 97.12 227 VAL A N 1
ATOM 1788 C CA . VAL A 1 227 ? -14.743 -0.575 16.460 1.00 97.12 227 VAL A CA 1
ATOM 1789 C C . VAL A 1 227 ? -15.158 0.666 17.250 1.00 97.12 227 VAL A C 1
ATOM 1791 O O . VAL A 1 227 ? -15.471 0.543 18.430 1.00 97.12 227 VAL A O 1
ATOM 1794 N N . ALA A 1 228 ? -15.255 1.829 16.601 1.00 96.81 228 ALA A N 1
ATOM 1795 C CA . ALA A 1 228 ? -15.680 3.066 17.253 1.00 96.81 228 ALA A CA 1
ATOM 1796 C C . ALA A 1 228 ? -17.103 2.965 17.836 1.00 96.81 228 ALA A C 1
ATOM 1798 O O . ALA A 1 228 ? -17.348 3.405 18.960 1.00 96.81 228 ALA A O 1
ATOM 1799 N N . SER A 1 229 ? -18.034 2.331 17.112 1.00 96.56 229 SER A N 1
ATOM 1800 C CA . SER A 1 229 ? -19.397 2.091 17.600 1.00 96.56 229 SER A CA 1
ATOM 1801 C C . SER A 1 229 ? -19.421 1.163 18.820 1.00 96.56 229 SER A C 1
ATOM 1803 O O . SER A 1 229 ? -20.129 1.432 19.794 1.00 96.56 229 SER A O 1
ATOM 1805 N N . LEU A 1 230 ? -18.627 0.087 18.802 1.00 96.62 230 LEU A N 1
ATOM 1806 C CA . LEU A 1 230 ? -18.499 -0.832 19.936 1.00 96.62 230 LEU A CA 1
ATOM 1807 C C . LEU A 1 230 ? -17.847 -0.156 21.147 1.00 96.62 230 LEU A C 1
ATOM 1809 O O . LEU A 1 230 ? -18.311 -0.354 22.269 1.00 96.62 230 LEU A O 1
ATOM 1813 N N . ASP A 1 231 ? -16.824 0.672 20.929 1.00 95.81 231 ASP A N 1
ATOM 1814 C CA . ASP A 1 231 ? -16.172 1.456 21.980 1.00 95.81 231 ASP A CA 1
ATOM 1815 C C . ASP A 1 231 ? -17.151 2.425 22.650 1.00 95.81 231 ASP A C 1
ATOM 1817 O O . ASP A 1 231 ? -17.162 2.535 23.877 1.00 95.81 231 ASP A O 1
ATOM 1821 N N . GLN A 1 232 ? -18.001 3.099 21.870 1.00 96.88 232 GLN A N 1
ATOM 1822 C CA . GLN A 1 232 ? -19.025 3.993 22.408 1.00 96.88 232 GLN A CA 1
ATOM 1823 C C . GLN A 1 232 ? -20.052 3.222 23.245 1.00 96.88 232 GLN A C 1
ATOM 1825 O O . GLN A 1 232 ? -20.249 3.538 24.416 1.00 96.88 232 GLN A O 1
ATOM 1830 N N . ARG A 1 233 ? -20.620 2.134 22.705 1.00 95.69 233 ARG A N 1
ATOM 1831 C CA . ARG A 1 233 ? -21.571 1.284 23.446 1.00 95.69 233 ARG A CA 1
ATOM 1832 C C . ARG A 1 233 ? -20.959 0.719 24.726 1.00 95.69 233 ARG A C 1
ATOM 1834 O O . ARG A 1 233 ? -21.639 0.623 25.744 1.00 95.69 233 ARG A O 1
ATOM 1841 N N . TYR A 1 234 ? -19.683 0.339 24.689 1.00 96.25 234 TYR A N 1
ATOM 1842 C CA . TYR A 1 234 ? -18.962 -0.144 25.862 1.00 96.25 234 TYR A CA 1
ATOM 1843 C C . TYR A 1 234 ? -18.834 0.943 26.937 1.00 96.25 234 TYR A C 1
ATOM 1845 O O . TYR A 1 234 ? -19.070 0.657 28.113 1.00 96.25 234 TYR A O 1
ATOM 1853 N N . LYS A 1 235 ? -18.491 2.180 26.552 1.00 95.88 235 LYS A N 1
ATOM 1854 C CA . LYS A 1 235 ? -18.411 3.322 27.478 1.00 95.88 235 LYS A CA 1
ATOM 1855 C C . LYS A 1 235 ? -19.765 3.603 28.124 1.00 95.88 235 LYS A C 1
ATOM 1857 O O . LYS A 1 235 ? -19.836 3.605 29.350 1.00 95.88 235 LYS A O 1
ATOM 1862 N N . ASP A 1 236 ? -20.830 3.683 27.329 1.00 96.38 236 ASP A N 1
ATOM 1863 C CA . ASP A 1 236 ? -22.189 3.934 27.824 1.00 96.38 236 ASP A CA 1
ATOM 1864 C C . ASP A 1 236 ? -22.633 2.863 28.839 1.00 96.38 236 ASP A C 1
ATOM 1866 O O . ASP A 1 236 ? -23.188 3.163 29.899 1.00 96.38 236 ASP A O 1
ATOM 1870 N N . ARG A 1 237 ? -22.360 1.580 28.547 1.00 94.38 237 ARG A N 1
ATOM 1871 C CA . ARG A 1 237 ? -22.692 0.469 29.456 1.00 94.38 237 ARG A CA 1
ATOM 1872 C C . ARG A 1 237 ? -21.824 0.464 30.710 1.00 94.38 237 ARG A C 1
ATOM 1874 O O . ARG A 1 237 ? -22.340 0.182 31.786 1.00 94.38 237 ARG A O 1
ATOM 1881 N N . SER A 1 238 ? -20.544 0.813 30.592 1.00 94.62 238 SER A N 1
ATOM 1882 C CA . SER A 1 238 ? -19.623 0.950 31.727 1.00 94.62 238 SER A CA 1
ATOM 1883 C C . SER A 1 238 ? -20.051 2.073 32.677 1.00 94.62 238 SER A C 1
ATOM 1885 O O . SER A 1 238 ? -20.036 1.900 33.895 1.00 94.62 238 SER A O 1
ATOM 1887 N N . GLU A 1 239 ? -20.486 3.212 32.141 1.00 96.12 239 GLU A N 1
ATOM 1888 C CA . GLU A 1 239 ? -21.017 4.323 32.934 1.00 96.12 239 GLU A CA 1
ATOM 1889 C C . GLU A 1 239 ? -22.331 3.949 33.623 1.00 96.12 239 GLU A C 1
ATOM 1891 O O . GLU A 1 239 ? -22.479 4.175 34.826 1.00 96.12 239 GLU A O 1
ATOM 1896 N N . ARG A 1 240 ? -23.247 3.283 32.907 1.00 94.38 240 ARG A N 1
ATOM 1897 C CA . ARG A 1 240 ? -24.494 2.773 33.495 1.00 94.38 240 ARG A CA 1
ATOM 1898 C C . ARG A 1 240 ? -24.241 1.737 34.594 1.00 94.38 240 ARG A C 1
ATOM 1900 O O . ARG A 1 240 ? -24.901 1.792 35.627 1.00 94.38 240 ARG A O 1
ATOM 1907 N N . GLU A 1 241 ? -23.289 0.821 34.412 1.00 94.75 241 GLU A N 1
ATOM 1908 C CA . GLU A 1 241 ? -22.902 -0.157 35.442 1.00 94.75 241 GLU A CA 1
ATOM 1909 C C . GLU A 1 241 ? -22.389 0.543 36.706 1.00 94.75 241 GLU A C 1
ATOM 1911 O O . GLU A 1 241 ? -22.774 0.180 37.818 1.00 94.75 241 GLU A O 1
ATOM 1916 N N . LYS A 1 242 ? -21.559 1.583 36.544 1.00 95.25 242 LYS A N 1
ATOM 1917 C CA . LYS A 1 242 ? -21.050 2.383 37.666 1.00 95.25 242 LYS A CA 1
ATOM 1918 C C . LYS A 1 242 ? -22.170 3.114 38.401 1.00 95.25 242 LYS A C 1
ATOM 1920 O O . LYS A 1 242 ? -22.183 3.067 39.628 1.00 95.25 242 LYS A O 1
ATOM 1925 N N . ALA A 1 243 ? -23.095 3.745 37.676 1.00 95.06 243 ALA A N 1
ATOM 1926 C CA . ALA A 1 243 ? -24.237 4.443 38.266 1.00 95.06 243 ALA A CA 1
ATOM 1927 C C . ALA A 1 243 ? -25.129 3.477 39.066 1.00 95.06 243 ALA A C 1
ATOM 1929 O O . ALA A 1 243 ? -25.324 3.668 40.263 1.00 95.06 243 ALA A O 1
ATOM 1930 N N . LEU A 1 244 ? -25.539 2.355 38.457 1.00 94.06 244 LEU A N 1
ATOM 1931 C CA . LEU A 1 244 ? -26.324 1.318 39.139 1.00 94.06 244 LEU A CA 1
ATOM 1932 C C . LEU A 1 244 ? -25.583 0.727 40.347 1.00 94.06 244 LEU A C 1
ATOM 1934 O O . LEU A 1 244 ? -26.195 0.410 41.365 1.00 94.06 244 LEU A O 1
ATOM 1938 N N . GLY A 1 245 ? -24.259 0.581 40.264 1.00 93.06 245 GLY A N 1
ATOM 1939 C CA . GLY A 1 245 ? -23.433 0.122 41.379 1.00 93.06 245 GLY A CA 1
ATOM 1940 C C . GLY A 1 245 ? -23.378 1.113 42.545 1.00 93.06 245 GLY A C 1
ATOM 1941 O O . GLY A 1 245 ? -23.328 0.688 43.700 1.00 93.06 245 GLY A O 1
ATOM 1942 N N . GLN A 1 246 ? -23.396 2.418 42.271 1.00 94.56 246 GLN A N 1
ATOM 1943 C CA . GLN A 1 246 ? -23.480 3.460 43.299 1.00 94.56 246 GLN A CA 1
ATOM 1944 C C . GLN A 1 246 ? -24.869 3.486 43.947 1.00 94.56 246 GLN A C 1
ATOM 1946 O O . GLN A 1 246 ? -24.960 3.477 45.175 1.00 94.56 246 GLN A O 1
ATOM 1951 N N . ASP A 1 247 ? -25.930 3.407 43.143 1.00 93.00 247 ASP A N 1
ATOM 1952 C CA . ASP A 1 247 ? -27.315 3.348 43.622 1.00 93.00 247 ASP A CA 1
ATOM 1953 C C . ASP A 1 247 ? -27.563 2.106 44.493 1.00 93.00 247 ASP A C 1
ATOM 1955 O O . ASP A 1 247 ? -28.195 2.188 45.550 1.00 93.00 247 ASP A O 1
ATOM 1959 N N . ALA A 1 248 ? -26.999 0.955 44.104 1.00 91.19 248 ALA A N 1
ATOM 1960 C CA . ALA A 1 248 ? -27.082 -0.284 44.876 1.00 91.19 248 ALA A CA 1
ATOM 1961 C C . ALA A 1 248 ? -26.453 -0.117 46.258 1.00 91.19 248 ALA A C 1
ATOM 1963 O O . ALA A 1 248 ? -27.070 -0.465 47.265 1.00 91.19 248 ALA A O 1
ATOM 1964 N N . LYS A 1 249 ? -25.248 0.462 46.310 1.00 93.12 249 LYS A N 1
ATOM 1965 C CA . LYS A 1 249 ? -24.540 0.733 47.566 1.00 93.12 249 LYS A CA 1
ATOM 1966 C C . LYS A 1 249 ? -25.320 1.706 48.449 1.00 93.12 249 LYS A C 1
ATOM 1968 O O . LYS A 1 249 ? -25.466 1.448 49.640 1.00 93.12 249 LYS A O 1
ATOM 1973 N N . ALA A 1 250 ? -25.866 2.779 47.876 1.00 91.81 250 ALA A N 1
ATOM 1974 C CA . ALA A 1 250 ? -26.665 3.752 48.618 1.00 91.81 250 ALA A CA 1
ATOM 1975 C C . ALA A 1 250 ? -27.923 3.115 49.236 1.00 91.81 250 ALA A C 1
ATOM 1977 O O . ALA A 1 250 ? -28.218 3.338 50.415 1.00 91.81 250 ALA A O 1
ATOM 1978 N N . LEU A 1 251 ? -28.633 2.268 48.479 1.00 90.31 251 LEU A N 1
ATOM 1979 C CA . LEU A 1 251 ? -29.793 1.527 48.982 1.00 90.31 251 LEU A CA 1
ATOM 1980 C C . LEU A 1 251 ? -29.413 0.514 50.063 1.00 90.31 251 LEU A C 1
ATOM 1982 O O . LEU A 1 251 ? -30.142 0.388 51.044 1.00 90.31 251 LEU A O 1
ATOM 1986 N N . GLU A 1 252 ? -28.283 -0.182 49.925 1.00 91.00 252 GLU A N 1
ATOM 1987 C CA . GLU A 1 252 ? -27.769 -1.092 50.956 1.00 91.00 252 GLU A CA 1
ATOM 1988 C C . GLU A 1 252 ? -27.481 -0.357 52.267 1.00 91.00 252 GLU A C 1
ATOM 1990 O O . GLU A 1 252 ? -27.910 -0.812 53.332 1.00 91.00 252 GLU A O 1
ATOM 1995 N N . THR A 1 253 ? -26.822 0.804 52.199 1.00 91.62 253 THR A N 1
ATOM 1996 C CA . THR A 1 253 ? -26.559 1.648 53.371 1.00 91.62 253 THR A CA 1
ATOM 1997 C C . THR A 1 253 ? -27.855 2.150 54.008 1.00 91.62 253 THR A C 1
ATOM 1999 O O . THR A 1 253 ? -28.007 2.077 55.228 1.00 91.62 253 THR A O 1
ATOM 2002 N N . LEU A 1 254 ? -28.830 2.596 53.208 1.00 89.19 254 LEU A N 1
ATOM 2003 C CA . LEU A 1 254 ? -30.140 3.017 53.712 1.00 89.19 254 LEU A CA 1
ATOM 2004 C C . LEU A 1 254 ? -30.854 1.875 54.446 1.00 89.19 254 LEU A C 1
ATOM 2006 O O . LEU A 1 254 ? -31.392 2.071 55.534 1.00 89.19 254 LEU A O 1
ATOM 2010 N N . LEU A 1 255 ? -30.830 0.668 53.881 1.00 88.94 255 LEU A N 1
ATOM 2011 C CA . LEU A 1 255 ? -31.450 -0.512 54.479 1.00 88.94 255 LEU A CA 1
ATOM 2012 C C . LEU A 1 255 ? -30.770 -0.918 55.790 1.00 88.94 255 LEU A C 1
ATOM 2014 O O . LEU A 1 255 ? -31.456 -1.277 56.749 1.00 88.94 255 LEU A O 1
ATOM 2018 N N . ALA A 1 256 ? -29.440 -0.828 55.857 1.00 89.19 256 ALA A N 1
ATOM 2019 C CA . ALA A 1 256 ? -28.689 -1.040 57.091 1.00 89.19 256 ALA A CA 1
ATOM 2020 C C . ALA A 1 256 ? -29.087 -0.021 58.174 1.00 89.19 256 ALA A C 1
ATOM 2022 O O . ALA A 1 256 ? -29.362 -0.413 59.309 1.00 89.19 256 ALA A O 1
ATOM 2023 N N . ASN A 1 257 ? -29.220 1.257 57.809 1.00 88.19 257 ASN A N 1
ATOM 2024 C CA . ASN A 1 257 ? -29.645 2.320 58.722 1.00 88.19 257 ASN A CA 1
ATOM 2025 C C . ASN A 1 257 ? -31.081 2.116 59.225 1.00 88.19 257 ASN A C 1
ATOM 2027 O O . ASN A 1 257 ? -31.335 2.257 60.420 1.00 88.19 257 ASN A O 1
ATOM 2031 N N . LEU A 1 258 ? -32.013 1.726 58.347 1.00 86.75 258 LEU A N 1
ATOM 2032 C CA . LEU A 1 258 ? -33.399 1.430 58.727 1.00 86.75 258 LEU A CA 1
ATOM 2033 C C . LEU A 1 258 ? -33.488 0.228 59.674 1.00 86.75 258 LEU A C 1
ATOM 2035 O O . LEU A 1 258 ? -34.225 0.280 60.658 1.00 86.75 258 LEU A O 1
ATOM 2039 N N . ARG A 1 259 ? -32.714 -0.837 59.424 1.00 85.88 259 ARG A N 1
ATOM 2040 C CA . ARG A 1 259 ? -32.642 -1.997 60.330 1.00 85.88 259 ARG A CA 1
ATOM 2041 C C . ARG A 1 259 ? -32.036 -1.625 61.682 1.00 85.88 259 ARG A C 1
ATOM 2043 O O . ARG A 1 259 ? -32.559 -2.046 62.709 1.00 85.88 259 ARG A O 1
ATOM 2050 N N . ALA A 1 260 ? -30.982 -0.809 61.696 1.00 87.06 260 ALA A N 1
ATOM 2051 C CA . ALA A 1 260 ? -30.376 -0.317 62.930 1.00 87.06 260 ALA A CA 1
ATOM 2052 C C . ALA A 1 260 ? -31.345 0.570 63.733 1.00 87.06 260 ALA A C 1
ATOM 2054 O O . ALA A 1 260 ? -31.455 0.414 64.948 1.00 87.06 260 ALA A O 1
ATOM 2055 N N . ALA A 1 261 ? -32.086 1.461 63.068 1.00 85.31 261 ALA A N 1
ATOM 2056 C CA . ALA A 1 261 ? -33.100 2.303 63.701 1.00 85.31 261 ALA A CA 1
ATOM 2057 C C . ALA A 1 261 ? -34.273 1.478 64.256 1.00 85.31 261 ALA A C 1
ATOM 2059 O O . ALA A 1 261 ? -34.687 1.696 65.393 1.00 85.31 261 ALA A O 1
ATOM 2060 N N . ALA A 1 262 ? -34.761 0.486 63.502 1.00 82.88 262 ALA A N 1
ATOM 2061 C CA . ALA A 1 262 ? -35.800 -0.433 63.966 1.00 82.88 262 ALA A CA 1
ATOM 2062 C C . ALA A 1 262 ? -35.344 -1.236 65.198 1.00 82.88 262 ALA A C 1
ATOM 2064 O O . ALA A 1 262 ? -36.081 -1.327 66.178 1.00 82.88 262 ALA A O 1
ATOM 2065 N N . ALA A 1 263 ? -34.106 -1.745 65.195 1.00 83.81 263 ALA A N 1
ATOM 2066 C CA . ALA A 1 263 ? -33.533 -2.458 66.335 1.00 83.81 263 ALA A CA 1
ATOM 2067 C C . ALA A 1 263 ? -33.400 -1.566 67.584 1.00 83.81 263 ALA A C 1
ATOM 2069 O O . ALA A 1 263 ? -33.703 -2.011 68.691 1.00 83.81 263 ALA A O 1
ATOM 2070 N N . ARG A 1 264 ? -32.996 -0.298 67.418 1.00 82.94 264 ARG A N 1
ATOM 2071 C CA . ARG A 1 264 ? -32.942 0.688 68.514 1.00 82.94 264 ARG A CA 1
ATOM 2072 C C . ARG A 1 264 ? -34.332 0.980 69.080 1.00 82.94 264 ARG A C 1
ATOM 2074 O O . ARG A 1 264 ? -34.512 0.899 70.290 1.00 82.94 264 ARG A O 1
ATOM 2081 N N . ALA A 1 265 ? -35.322 1.219 68.220 1.00 81.19 265 ALA A N 1
ATOM 2082 C CA . ALA A 1 265 ? -36.700 1.461 68.644 1.00 81.19 265 ALA A CA 1
ATOM 2083 C C . ALA A 1 265 ? -37.307 0.251 69.380 1.00 81.19 265 ALA A C 1
ATOM 2085 O O . ALA A 1 265 ? -38.003 0.413 70.383 1.00 81.19 265 ALA A O 1
ATOM 2086 N N . GLU A 1 266 ? -37.031 -0.978 68.930 1.00 79.88 266 GLU A N 1
ATOM 2087 C CA . GLU A 1 266 ? -37.434 -2.185 69.659 1.00 79.88 266 GLU A CA 1
ATOM 2088 C C . GLU A 1 266 ? -36.735 -2.311 71.017 1.00 79.88 266 GLU A C 1
ATOM 2090 O O . GLU A 1 266 ? -37.384 -2.656 72.006 1.00 79.88 266 GLU A O 1
ATOM 2095 N N . ALA A 1 267 ? -35.432 -2.026 71.091 1.00 79.94 267 ALA A N 1
ATOM 2096 C CA . ALA A 1 267 ? -34.681 -2.059 72.343 1.00 79.94 267 ALA A CA 1
ATOM 2097 C C . ALA A 1 267 ? -35.212 -1.029 73.354 1.00 79.94 267 ALA A C 1
ATOM 2099 O O . ALA A 1 267 ? -35.406 -1.368 74.521 1.00 79.94 267 ALA A O 1
ATOM 2100 N N . GLU A 1 268 ? -35.527 0.187 72.907 1.00 81.94 268 GLU A N 1
ATOM 2101 C CA . GLU A 1 268 ? -36.140 1.236 73.728 1.00 81.94 268 GLU A CA 1
ATOM 2102 C C . GLU A 1 268 ? -37.534 0.840 74.219 1.00 81.94 268 GLU A C 1
ATOM 2104 O O . GLU A 1 268 ? -37.826 0.979 75.407 1.00 81.94 268 GLU A O 1
ATOM 2109 N N . ARG A 1 269 ? -38.380 0.257 73.356 1.00 77.44 269 ARG A N 1
ATOM 2110 C CA . ARG A 1 269 ? -39.695 -0.271 73.762 1.00 77.44 269 ARG A CA 1
ATOM 2111 C C . AR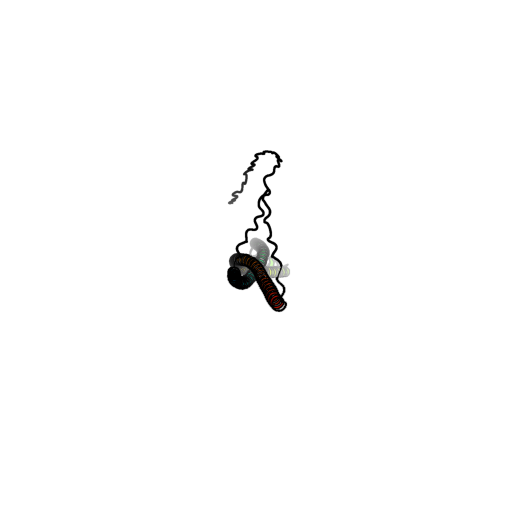G A 1 269 ? -39.571 -1.390 74.791 1.00 77.44 269 ARG A C 1
ATOM 2113 O O . ARG A 1 269 ? -40.316 -1.405 75.767 1.00 77.44 269 ARG A O 1
ATOM 2120 N N . ARG A 1 270 ? -38.618 -2.312 74.615 1.00 77.69 270 ARG A N 1
ATOM 2121 C CA . ARG A 1 270 ? -38.346 -3.385 75.588 1.00 77.69 270 ARG A CA 1
ATOM 2122 C C . ARG A 1 270 ? -37.812 -2.820 76.904 1.00 77.69 270 ARG A C 1
ATOM 2124 O O . ARG A 1 270 ? -38.216 -3.290 77.962 1.00 77.69 270 ARG A O 1
ATOM 2131 N N . ALA A 1 271 ? -36.947 -1.809 76.863 1.00 80.06 271 ALA A N 1
ATOM 2132 C CA . ALA A 1 271 ? -36.445 -1.132 78.055 1.00 80.06 271 ALA A CA 1
ATOM 2133 C C . ALA A 1 271 ? -37.560 -0.373 78.794 1.00 80.06 271 ALA A C 1
ATOM 2135 O O . ALA A 1 271 ? -37.658 -0.484 80.013 1.00 80.06 271 ALA A O 1
ATOM 2136 N N . ALA A 1 272 ? -38.439 0.329 78.075 1.00 79.06 272 ALA A N 1
ATOM 2137 C CA . ALA A 1 272 ? -39.610 0.997 78.640 1.00 79.06 272 ALA A CA 1
ATOM 2138 C C . ALA A 1 272 ? -40.606 -0.006 79.244 1.00 79.06 272 ALA A C 1
ATOM 2140 O O . ALA A 1 272 ? -41.074 0.198 80.360 1.00 79.06 272 ALA A O 1
ATOM 2141 N N . ALA A 1 273 ? -40.865 -1.129 78.567 1.00 79.31 273 ALA A N 1
ATOM 2142 C CA . ALA A 1 273 ? -41.701 -2.207 79.094 1.00 79.31 273 ALA A CA 1
ATOM 2143 C C . ALA A 1 273 ? -41.097 -2.842 80.358 1.00 79.31 273 ALA A C 1
ATOM 2145 O O . ALA A 1 273 ? -41.821 -3.108 81.313 1.00 79.31 273 ALA A O 1
ATOM 2146 N N . ARG A 1 274 ? -39.771 -3.035 80.403 1.00 80.00 274 ARG A N 1
ATOM 2147 C CA . ARG A 1 274 ? -39.062 -3.506 81.605 1.00 80.00 274 ARG A CA 1
ATOM 2148 C C . ARG A 1 274 ? -39.162 -2.503 82.752 1.00 80.00 274 ARG A C 1
ATOM 2150 O O . ARG A 1 274 ? -39.474 -2.914 83.860 1.00 80.00 274 ARG A O 1
ATOM 2157 N N . LYS A 1 275 ? -38.950 -1.207 82.496 1.00 78.69 275 LYS A N 1
ATOM 2158 C CA . LYS A 1 275 ? -39.113 -0.150 83.510 1.00 78.69 275 LYS A CA 1
ATOM 2159 C C . LYS A 1 275 ? -40.543 -0.109 84.049 1.00 78.69 275 LYS A C 1
ATOM 2161 O O . LYS A 1 275 ? -40.724 -0.175 85.255 1.00 78.69 275 LYS A O 1
ATOM 2166 N N . ALA A 1 276 ? -41.543 -0.136 83.169 1.00 77.75 276 ALA A N 1
ATOM 2167 C CA . ALA A 1 276 ? -42.948 -0.182 83.563 1.00 77.75 276 ALA A CA 1
ATOM 2168 C C . ALA A 1 276 ? -43.303 -1.456 84.355 1.00 77.75 276 ALA A C 1
ATOM 2170 O O . ALA A 1 276 ? -44.102 -1.398 85.283 1.00 77.75 276 ALA A O 1
ATOM 2171 N N . ALA A 1 277 ? -42.713 -2.610 84.024 1.00 77.06 277 ALA A N 1
ATOM 2172 C CA . ALA A 1 277 ? -42.901 -3.846 84.785 1.00 77.06 277 ALA A CA 1
ATOM 2173 C C . ALA A 1 277 ? -42.244 -3.782 86.175 1.00 77.06 277 ALA A C 1
ATOM 2175 O O . ALA A 1 277 ? -42.835 -4.245 87.146 1.00 77.06 277 ALA A O 1
ATOM 2176 N N . VAL A 1 278 ? -41.055 -3.179 86.285 1.00 80.12 278 VAL A N 1
ATOM 2177 C CA . VAL A 1 278 ? -40.370 -2.958 87.569 1.00 80.12 278 VAL A CA 1
ATOM 2178 C C . VAL A 1 278 ? -41.140 -1.963 88.439 1.00 80.12 278 VAL A C 1
ATOM 2180 O O . VAL A 1 278 ? -41.326 -2.228 89.620 1.00 80.12 278 VAL A O 1
ATOM 2183 N N . GLU A 1 279 ? -41.643 -0.866 87.871 1.00 76.69 279 GLU A N 1
ATOM 2184 C CA . GLU A 1 279 ? -42.478 0.112 88.585 1.00 76.69 279 GLU A CA 1
ATOM 2185 C C . GLU A 1 279 ? -43.802 -0.500 89.059 1.00 76.69 279 GLU A C 1
ATOM 2187 O O . GLU A 1 279 ? -44.201 -0.276 90.199 1.00 76.69 279 GLU A O 1
ATOM 2192 N N . LYS A 1 280 ? -44.455 -1.331 88.235 1.00 73.69 280 LYS A N 1
ATOM 2193 C CA . LYS A 1 280 ? -45.651 -2.085 88.646 1.00 73.69 280 LYS A CA 1
ATOM 2194 C C . LYS A 1 280 ? -45.347 -3.084 89.760 1.00 73.69 280 LYS A C 1
ATOM 2196 O O . LYS A 1 280 ? -46.066 -3.114 90.749 1.00 73.69 280 LYS A O 1
ATOM 2201 N N . ALA A 1 281 ? -44.257 -3.842 89.652 1.00 74.62 281 ALA A N 1
ATOM 2202 C CA . ALA A 1 281 ? -43.841 -4.773 90.699 1.00 74.62 281 ALA A CA 1
ATOM 2203 C C . ALA A 1 281 ? -43.441 -4.053 92.002 1.00 74.62 281 ALA A C 1
ATOM 2205 O O . ALA A 1 281 ? -43.665 -4.581 93.088 1.00 74.62 281 ALA A O 1
ATOM 2206 N N . ALA A 1 282 ? -42.863 -2.851 91.917 1.00 73.50 282 ALA A N 1
ATOM 2207 C CA . ALA A 1 282 ? -42.569 -2.010 93.075 1.00 73.50 282 ALA A CA 1
ATOM 2208 C C . ALA A 1 282 ? -43.848 -1.439 93.710 1.00 73.50 282 ALA A C 1
ATOM 2210 O O . ALA A 1 282 ? -43.960 -1.442 94.932 1.00 73.50 282 ALA A O 1
ATOM 2211 N N . ALA A 1 283 ? -44.831 -1.018 92.906 1.00 69.19 283 ALA A N 1
ATOM 2212 C CA . ALA A 1 283 ? -46.139 -0.577 93.390 1.00 69.19 283 ALA A CA 1
ATOM 2213 C C . ALA A 1 283 ? -46.915 -1.718 94.074 1.00 69.19 283 ALA A C 1
ATOM 2215 O O . ALA A 1 283 ? -47.425 -1.529 95.171 1.00 69.19 283 ALA A O 1
ATOM 2216 N N . GLU A 1 284 ? -46.924 -2.921 93.494 1.00 69.31 284 GLU A N 1
ATOM 2217 C CA . GLU A 1 284 ? -47.543 -4.108 94.102 1.00 69.31 284 GLU A CA 1
ATOM 2218 C C . GLU A 1 284 ? -46.834 -4.540 95.397 1.00 69.31 284 GLU A C 1
ATOM 2220 O O . GLU A 1 284 ? -47.483 -4.991 96.339 1.00 69.31 284 GLU A O 1
ATOM 2225 N N . LYS A 1 285 ? -45.503 -4.396 95.482 1.00 67.19 285 LYS A N 1
ATOM 2226 C CA . LYS A 1 285 ? -44.754 -4.628 96.729 1.00 67.19 285 LYS A CA 1
ATOM 2227 C C . LYS A 1 285 ? -45.064 -3.573 97.790 1.00 67.19 285 LYS A C 1
ATOM 2229 O O . LYS A 1 285 ? -45.314 -3.952 98.926 1.00 67.19 285 LYS A O 1
ATOM 2234 N N . ALA A 1 286 ? -45.129 -2.294 97.421 1.00 62.03 286 ALA A N 1
ATOM 2235 C CA . ALA A 1 286 ? -45.508 -1.215 98.331 1.00 62.03 286 ALA A CA 1
ATOM 2236 C C . ALA A 1 286 ? -46.957 -1.362 98.835 1.00 62.03 286 ALA A C 1
ATOM 2238 O O . ALA A 1 286 ? -47.224 -1.123 100.007 1.00 62.03 286 ALA A O 1
ATOM 2239 N N . GLU A 1 287 ? -47.888 -1.821 97.992 1.00 58.88 287 GLU A N 1
ATOM 2240 C CA . GLU A 1 287 ? -49.258 -2.154 98.407 1.00 58.88 287 GLU A CA 1
ATOM 2241 C C . GLU A 1 287 ? -49.300 -3.369 99.352 1.00 58.88 287 GLU A C 1
ATOM 2243 O O . GLU A 1 287 ? -50.056 -3.363 100.322 1.00 58.88 287 GLU A O 1
ATOM 2248 N N . ARG A 1 288 ? -48.456 -4.388 99.136 1.00 61.03 288 ARG A N 1
ATOM 2249 C CA . ARG A 1 288 ? -48.323 -5.538 100.054 1.00 61.03 288 ARG A CA 1
ATOM 2250 C C . ARG A 1 288 ? -47.665 -5.164 101.388 1.00 61.03 288 ARG A C 1
ATOM 2252 O O . ARG A 1 288 ? -48.087 -5.666 102.423 1.00 61.03 288 ARG A O 1
ATOM 2259 N N . GLU A 1 289 ? -46.680 -4.270 101.389 1.00 56.44 289 GLU A N 1
ATOM 2260 C CA . GLU A 1 289 ? -46.034 -3.742 102.602 1.00 56.44 289 GLU A CA 1
ATOM 2261 C C . GLU A 1 289 ? -46.967 -2.793 103.382 1.00 56.44 289 GLU A C 1
ATOM 2263 O O . GLU A 1 289 ? -47.013 -2.847 104.614 1.00 56.44 289 GLU A O 1
ATOM 2268 N N . ALA A 1 290 ? -47.803 -2.010 102.690 1.00 52.12 290 ALA A N 1
ATOM 2269 C CA . ALA A 1 290 ? -48.871 -1.206 103.296 1.00 52.12 290 ALA A CA 1
ATOM 2270 C C . ALA A 1 290 ? -50.056 -2.055 103.804 1.00 52.12 290 ALA A C 1
ATOM 2272 O O . ALA A 1 290 ? -50.771 -1.637 104.709 1.00 52.12 290 ALA A O 1
ATOM 2273 N N . ALA A 1 291 ? -50.263 -3.260 103.264 1.00 53.34 291 ALA A N 1
ATOM 2274 C CA . ALA A 1 291 ? -51.210 -4.235 103.810 1.00 53.34 291 ALA A CA 1
ATOM 2275 C C . ALA A 1 291 ? -50.639 -5.015 105.015 1.00 53.34 291 ALA A C 1
ATOM 2277 O O . ALA A 1 291 ? -51.406 -5.492 105.848 1.00 53.34 291 ALA A O 1
ATOM 2278 N N . ALA A 1 292 ? -49.308 -5.129 105.130 1.00 52.25 292 ALA A N 1
ATOM 2279 C CA . ALA A 1 292 ? -48.621 -5.802 106.238 1.00 52.25 292 ALA A CA 1
ATOM 2280 C C . ALA A 1 292 ? -48.332 -4.882 107.445 1.00 52.25 292 ALA A C 1
ATOM 2282 O O . ALA A 1 292 ? -48.214 -5.364 108.570 1.00 52.25 292 ALA A O 1
ATOM 2283 N N . SER A 1 293 ? -48.251 -3.564 107.235 1.00 48.44 293 SER A N 1
ATOM 2284 C CA . SER A 1 293 ? -48.155 -2.538 108.283 1.00 48.44 293 SER A CA 1
ATOM 2285 C C . SER A 1 293 ? -49.452 -1.730 108.324 1.00 48.44 293 SER A C 1
ATOM 2287 O O . SER A 1 293 ? -49.741 -0.954 107.425 1.00 48.44 293 SER A O 1
ATOM 2289 N N . GLY A 1 294 ? -50.294 -1.937 109.334 1.00 47.72 294 GLY A N 1
ATOM 2290 C CA . GLY A 1 294 ? -51.631 -1.338 109.407 1.00 47.72 294 GLY A CA 1
ATOM 2291 C C . GLY A 1 294 ? -51.643 0.190 109.557 1.00 47.72 294 GLY A C 1
ATOM 2292 O O . GLY A 1 294 ? -51.931 0.703 110.636 1.00 47.72 294 GLY A O 1
ATOM 2293 N N . THR A 1 295 ? -51.362 0.954 108.498 1.00 46.75 295 THR A N 1
ATOM 2294 C CA . THR A 1 295 ? -51.517 2.417 108.474 1.00 46.75 295 THR A CA 1
ATOM 2295 C C . THR A 1 295 ? -51.953 2.902 107.085 1.00 46.75 295 THR A C 1
ATOM 2297 O O . THR A 1 295 ? -51.360 2.592 106.059 1.00 46.75 295 THR A O 1
ATOM 2300 N N . LYS A 1 296 ? -53.057 3.653 107.066 1.00 46.06 296 LYS A N 1
ATOM 2301 C CA . LYS A 1 296 ? -53.820 4.135 105.900 1.00 46.06 296 LYS A CA 1
ATOM 2302 C C . LYS A 1 296 ? -52.979 5.045 104.966 1.00 46.06 296 LYS A C 1
ATOM 2304 O O . LYS A 1 296 ? -52.278 5.911 105.487 1.00 46.06 296 LYS A O 1
ATOM 2309 N N . PRO A 1 297 ? -53.078 4.945 103.620 1.00 50.03 297 PRO A N 1
ATOM 2310 C CA . PRO A 1 297 ? -52.298 5.789 102.708 1.00 50.03 297 PRO A CA 1
ATOM 2311 C C . PRO A 1 297 ? -52.915 7.196 102.508 1.00 50.03 297 PRO A C 1
ATOM 2313 O O . PRO A 1 297 ? -54.141 7.335 102.564 1.00 50.03 297 PRO A O 1
ATOM 2316 N N . PRO A 1 298 ? -52.101 8.246 102.253 1.00 56.28 298 PRO A N 1
ATOM 2317 C CA . PRO A 1 298 ? -52.576 9.610 101.989 1.00 56.28 298 PRO A CA 1
ATOM 2318 C C . PRO A 1 298 ? -53.151 9.766 100.562 1.00 56.28 298 PRO A C 1
ATOM 2320 O O . PRO A 1 298 ? -52.836 8.969 99.673 1.00 56.28 298 PRO A O 1
ATOM 2323 N N . PRO A 1 299 ? -54.004 10.780 100.305 1.00 55.47 299 PRO A N 1
ATOM 2324 C CA . PRO A 1 299 ? -54.699 10.929 99.027 1.00 55.47 299 PRO A CA 1
ATOM 2325 C C . PRO A 1 299 ? -53.759 11.343 97.882 1.00 55.47 299 PRO A C 1
ATOM 2327 O O . PRO A 1 299 ? -52.805 12.098 98.067 1.00 55.47 299 PRO A O 1
ATOM 2330 N N . ARG A 1 300 ? -54.065 10.864 96.667 1.00 48.19 300 ARG A N 1
ATOM 2331 C CA . ARG A 1 300 ? -53.357 11.220 95.424 1.00 48.19 300 ARG A CA 1
ATOM 2332 C C . ARG A 1 300 ? -53.510 12.721 95.115 1.00 48.19 300 ARG A C 1
ATOM 2334 O O . ARG A 1 300 ? -54.639 13.210 95.139 1.00 48.19 300 ARG A O 1
ATOM 2341 N N . PRO A 1 301 ? -52.443 13.436 94.712 1.00 47.94 301 PRO A N 1
ATOM 2342 C CA . PRO A 1 301 ? -52.574 14.785 94.176 1.00 47.94 301 PRO A CA 1
ATOM 2343 C C . PRO A 1 301 ? -53.180 14.745 92.764 1.00 47.94 301 PRO A C 1
ATOM 2345 O O . PRO A 1 301 ? -52.584 14.234 91.814 1.00 47.94 301 PRO A O 1
ATOM 2348 N N . THR A 1 302 ? -54.380 15.301 92.623 1.00 48.28 302 THR A N 1
ATOM 2349 C CA . THR A 1 302 ? -55.014 15.614 91.339 1.00 48.28 302 THR A CA 1
ATOM 2350 C C . THR A 1 302 ? -54.243 16.737 90.647 1.00 48.28 302 THR A C 1
ATOM 2352 O O . THR A 1 302 ? -54.174 17.854 91.159 1.00 48.28 302 THR A O 1
ATOM 2355 N N . LYS A 1 303 ? -53.671 16.463 89.470 1.00 46.59 303 LYS A N 1
ATOM 2356 C CA . LYS A 1 303 ? -53.136 17.506 88.586 1.00 46.59 303 LYS A CA 1
ATOM 2357 C C . LYS A 1 303 ? -54.299 18.308 87.996 1.00 46.59 303 LYS A C 1
ATOM 2359 O O . LYS A 1 303 ? -55.124 17.767 87.267 1.00 46.59 303 LYS A O 1
ATOM 2364 N N . VAL A 1 304 ? -54.339 19.591 88.334 1.00 55.03 304 VAL A N 1
ATOM 2365 C CA . VAL A 1 304 ? -55.219 20.619 87.764 1.00 55.03 304 VAL A CA 1
ATOM 2366 C C . VAL A 1 304 ? -54.769 20.912 86.319 1.00 55.03 304 VAL A C 1
ATOM 2368 O O . VAL A 1 304 ? -53.560 21.003 86.089 1.00 55.03 304 VAL A O 1
ATOM 2371 N N . PRO A 1 305 ? -55.674 21.054 85.332 1.00 57.16 305 PRO A N 1
ATOM 2372 C CA . PRO A 1 305 ? -55.299 21.481 83.984 1.00 57.16 305 PRO A CA 1
ATOM 2373 C C . PRO A 1 305 ? -54.997 22.993 83.962 1.00 57.16 305 PRO A C 1
ATOM 2375 O O . PRO A 1 305 ? -55.712 23.754 84.619 1.00 57.16 305 PRO A O 1
ATOM 2378 N N . PRO A 1 306 ? -53.988 23.477 83.214 1.00 62.25 306 PRO A N 1
ATOM 2379 C CA . PRO A 1 306 ? -53.826 24.910 83.023 1.00 62.25 306 PRO A CA 1
ATOM 2380 C C . PRO A 1 306 ? -54.922 25.457 82.100 1.00 62.25 306 PRO A C 1
ATOM 2382 O O . PRO A 1 306 ? -55.265 24.877 81.068 1.00 62.25 306 PRO A O 1
ATOM 2385 N N . LYS A 1 307 ? -55.472 26.591 82.528 1.00 54.59 307 LYS A N 1
ATOM 2386 C CA . LYS A 1 307 ? -56.484 27.399 81.855 1.00 54.59 307 LYS A CA 1
ATOM 2387 C C . LYS A 1 307 ? -55.847 28.177 80.701 1.00 54.59 307 LYS A C 1
ATOM 2389 O O . LYS A 1 307 ? -54.762 28.730 80.846 1.00 54.59 307 LYS A O 1
ATOM 2394 N N . VAL A 1 308 ? -56.568 28.204 79.587 1.00 51.66 308 VAL A N 1
ATOM 2395 C CA . VAL A 1 308 ? -56.324 29.009 78.386 1.00 51.66 308 VAL A CA 1
ATOM 2396 C C . VAL A 1 308 ? -56.301 30.502 78.735 1.00 51.66 308 VAL A C 1
ATOM 2398 O O . VAL A 1 308 ? -57.224 30.980 79.402 1.00 51.66 308 VAL A O 1
ATOM 2401 N N . ALA A 1 309 ? -55.288 31.213 78.240 1.00 52.84 309 ALA A N 1
ATOM 2402 C CA . ALA A 1 309 ? -55.352 32.607 77.805 1.00 52.84 309 ALA A CA 1
ATOM 2403 C C . ALA A 1 309 ? -54.332 32.794 76.675 1.00 52.84 309 ALA A C 1
ATOM 2405 O O . ALA A 1 309 ? -53.174 32.361 76.875 1.00 52.84 309 ALA A O 1
#

Mean predicted aligned error: 16.39 Å

Radius of gyration: 58.32 Å; Cα contacts (8 Å, |Δi|>4): 102; chains: 1; bounding box: 113×57×177 Å

Nearest PDB structures (foldseek):
  3zx6-assembly1_A  TM=5.197E-01  e=2.042E-02  Archaeoglobus fulgidus DSM 4304
  3zx6-assembly1_B  TM=4.923E-01  e=1.323E-02  Archaeoglobus fulgidus DSM 4304
  3g6b-assembly1_A  TM=4.192E-01  e=2.678E-02  Thermotoga maritima
  3ja6-assembly1_H  TM=3.284E-01  e=6.732E-02  Escherichia coli
  7zr1-assembly1_D  TM=2.913E-01  e=5.133E-02  Thermochaetoides thermophila

pLDDT: mean 78.69, std 20.12, range [34.75, 98.06]

Solvent-accessible surface area (backbone atoms only — not comparable to full-atom values): 17911 Å² total; per-residue (Å²): 138,88,81,88,84,81,85,86,89,83,85,83,82,87,84,85,83,87,81,85,90,84,86,86,80,92,79,90,81,88,81,90,83,76,97,76,77,93,67,89,70,80,74,79,77,76,51,70,69,58,57,50,51,51,45,53,52,50,53,53,50,41,52,52,40,51,51,52,36,54,52,40,51,52,51,35,56,49,40,49,51,55,33,51,54,35,51,52,50,38,53,51,46,52,52,54,42,53,51,47,52,51,50,47,52,51,45,49,51,53,46,53,54,51,53,51,52,47,54,53,47,51,50,53,50,48,53,55,50,52,54,49,50,53,50,53,53,50,51,60,74,66,37,99,54,51,69,60,58,49,59,69,41,79,92,46,46,70,61,51,53,52,51,52,51,51,51,55,50,53,50,51,53,50,54,50,50,52,52,49,50,51,51,53,50,54,52,48,53,54,49,51,51,51,45,50,51,52,43,52,54,47,50,56,50,46,52,53,46,52,51,52,42,52,51,42,52,49,54,36,50,55,37,49,51,50,35,51,53,38,52,50,54,37,49,57,36,51,51,50,38,51,51,49,52,51,53,47,51,52,51,52,52,50,52,51,50,52,51,52,50,51,53,49,55,50,50,52,52,51,50,51,51,48,50,53,50,50,53,49,53,48,49,55,47,51,53,50,50,44,69,74,44,93,61,86,83,82,85,81,84,79,83,78,80,86,79,90,130

Foldseek 3Di:
DDDDDDDDDDDDDDDDDDDDDDDDDDDDDDDDDDDDDPDPDPDPPPDLVVLVVVLVVLVVVLVVLVVVLVVLVVVLVVLVVVLVVLVVVLVVLVVVLVVLVVVLVVLVVVLVVLVVVLVVLVVVLVVLVVVVVVVVVVDVVCHPCNLVVVCVPVPCNPVSVVVVVVVVVVVVVSVVSNVVSVVVNVVSVVVSVVSVVVSVVSVVVSVVSVVVSVVSVVVSVVSVVVSVVSVVVSVVSVVVSVVSVVVSVVSVVVSVVVVVVVVVVVVVVVVVVVVVVVVVVVVVVVVVVCVVDPDDDDDDDDDDDDDDD